Protein AF-A0A3P7KPN1-F1 (afdb_monomer_lite)

Sequence (205 aa):
MDAEQTWPDEYDAKDDGKLRNAPGTRNVPKGTSSYQAAWILEEDEGGEGSEEDSEEDEDEEEAGVEGEMEVEADENTDAEDHDIEGKMDDLASELADDGEDEADDLDEVEKYRREREDAQFPDEIDTPIGDLARIRFQKFRGLKSFRTSPWDPKENLPSDYARIFQFQNYKKTRKNVLSQIDEYDSASCVFPGQYVTLQIDRVPI

pLDDT: mean 70.39, std 23.97, range [30.05, 96.88]

InterPro domains:
  IPR007034 Ribosome biogenesis protein BMS1/TSR1, C-terminal [PF04950] (125-204)
  IPR039761 Ribosome biogenesis protein Bms1/Tsr1 [PTHR12858] (1-204)

Foldseek 3Di:
DDPPPDDQDPVVVVVVVVVPVVPPPDPDPPPDDPVRVVPDDDDDDDDDDDDDDDDDDDDDDDDDDDDDDDDDDDDDDDDDPPDPPPPPVVPPPPPPPDPVVVVVVVVVVVVVVVVVVCVVPPPDDDQDPVDDSCVVQVVDDDDPDPPPGDDDPPPPDDPCVVVDDDDPDPVVVVVVVVVVVVVDDPVPDDDPPDDDDDDDPPDDD

Structure (mmCIF, N/CA/C/O backbone):
data_AF-A0A3P7KPN1-F1
#
_entry.id   AF-A0A3P7KPN1-F1
#
loop_
_atom_site.group_PDB
_atom_site.id
_atom_site.type_symbol
_atom_site.label_atom_id
_atom_site.label_alt_id
_atom_site.label_comp_id
_atom_site.label_asym_id
_atom_site.label_entity_id
_atom_site.label_seq_id
_atom_site.pdbx_PDB_ins_code
_atom_site.Cartn_x
_atom_site.Cartn_y
_atom_site.Cartn_z
_atom_site.occupancy
_atom_site.B_iso_or_equiv
_atom_site.auth_seq_id
_atom_site.auth_comp_id
_atom_site.auth_asym_id
_atom_site.auth_atom_id
_atom_site.pdbx_PDB_model_num
ATOM 1 N N . MET A 1 1 ? 6.829 -6.131 36.987 1.00 38.72 1 MET A N 1
ATOM 2 C CA . MET A 1 1 ? 5.368 -6.359 37.038 1.00 38.72 1 MET A CA 1
ATOM 3 C C . MET A 1 1 ? 4.944 -6.559 35.599 1.00 38.72 1 MET A C 1
ATOM 5 O O . MET A 1 1 ? 4.516 -5.623 34.940 1.00 38.72 1 MET A O 1
ATOM 9 N N . ASP A 1 2 ? 5.212 -7.756 35.089 1.00 40.91 2 ASP A N 1
ATOM 10 C CA . ASP A 1 2 ? 5.027 -8.115 33.688 1.00 40.91 2 ASP A CA 1
ATOM 11 C C . ASP A 1 2 ? 3.705 -8.867 33.567 1.00 40.91 2 ASP A C 1
ATO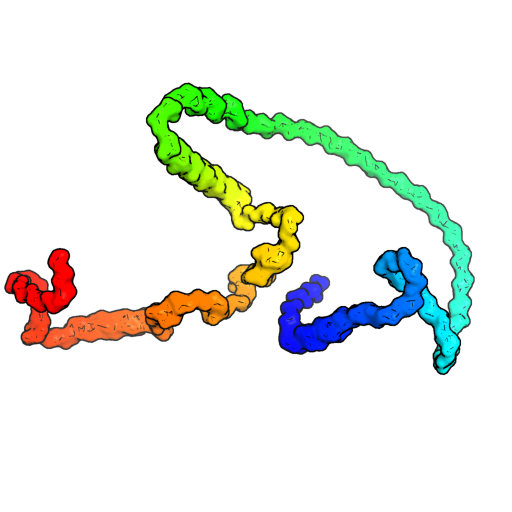M 13 O O . ASP A 1 2 ? 3.637 -10.075 33.772 1.00 40.91 2 ASP A O 1
ATOM 17 N N . ALA A 1 3 ? 2.632 -8.126 33.300 1.00 44.84 3 ALA A N 1
ATOM 18 C CA . ALA A 1 3 ? 1.386 -8.712 32.830 1.00 44.84 3 ALA A CA 1
ATOM 19 C C . ALA A 1 3 ? 1.524 -8.913 31.316 1.00 44.84 3 ALA A C 1
ATOM 21 O O . ALA A 1 3 ? 1.253 -8.016 30.512 1.00 44.84 3 ALA A O 1
ATOM 22 N N . GLU A 1 4 ? 2.053 -10.069 30.928 1.00 48.81 4 GLU A N 1
ATOM 23 C CA . GLU A 1 4 ? 2.096 -10.506 29.537 1.00 48.81 4 GLU A CA 1
ATOM 24 C C . GLU A 1 4 ? 0.667 -10.799 29.069 1.00 48.81 4 GLU A C 1
ATOM 26 O O . GLU A 1 4 ? 0.126 -11.878 29.274 1.00 48.81 4 GLU A O 1
ATOM 31 N N . GLN A 1 5 ? 0.036 -9.799 28.454 1.00 54.31 5 GLN A N 1
ATOM 32 C CA . GLN A 1 5 ? -1.203 -9.974 27.705 1.00 54.31 5 GLN A CA 1
ATOM 33 C C . GLN A 1 5 ? -0.878 -10.738 26.412 1.00 54.31 5 GLN A C 1
ATOM 35 O O . GLN A 1 5 ? -0.487 -10.145 25.401 1.00 54.31 5 GLN A O 1
ATOM 40 N N . THR A 1 6 ? -0.974 -12.062 26.469 1.00 56.16 6 THR A N 1
ATOM 41 C CA . THR A 1 6 ? -0.874 -12.961 25.317 1.00 56.16 6 THR A CA 1
ATOM 42 C C . THR A 1 6 ? -2.188 -12.965 24.536 1.00 56.16 6 THR A C 1
ATOM 44 O O . THR A 1 6 ? -3.269 -12.843 25.108 1.00 56.16 6 THR A O 1
ATOM 47 N N . TRP A 1 7 ? -2.101 -13.060 23.210 1.00 66.38 7 TRP A N 1
ATOM 48 C CA . TRP A 1 7 ? -3.278 -13.217 22.355 1.00 66.38 7 TRP A CA 1
ATOM 49 C C . TRP A 1 7 ? -3.828 -14.644 22.470 1.00 66.38 7 TRP A C 1
ATOM 51 O O . TRP A 1 7 ? -3.027 -15.559 22.659 1.00 66.38 7 TRP A O 1
ATOM 61 N N . PRO A 1 8 ? -5.148 -14.853 22.308 1.00 49.72 8 PRO A N 1
ATOM 62 C CA . PRO A 1 8 ? -5.721 -16.193 22.322 1.00 49.72 8 PRO A CA 1
ATOM 63 C C . PRO A 1 8 ? -5.178 -17.043 21.163 1.00 49.72 8 PRO A C 1
ATOM 65 O O . PRO A 1 8 ? -5.460 -16.768 19.995 1.00 49.72 8 PRO A O 1
ATOM 68 N N . ASP A 1 9 ? -4.403 -18.077 21.483 1.00 63.59 9 ASP A N 1
ATOM 69 C CA . ASP A 1 9 ? -3.973 -19.109 20.533 1.00 63.59 9 ASP A CA 1
ATOM 70 C C . ASP A 1 9 ? -5.102 -20.133 20.271 1.00 63.59 9 ASP A C 1
ATOM 72 O O . ASP A 1 9 ? -6.101 -20.199 20.989 1.00 63.59 9 ASP A O 1
ATOM 76 N N . GLU A 1 10 ? -4.945 -21.020 19.278 1.00 57.78 10 GLU A N 1
ATOM 77 C CA . GLU A 1 10 ? -5.884 -22.139 19.018 1.00 57.78 10 GLU A CA 1
ATOM 78 C C . GLU A 1 10 ? -6.112 -23.062 20.239 1.00 57.78 10 GLU A C 1
ATOM 80 O O . GLU A 1 10 ? -7.094 -23.812 20.288 1.00 57.78 10 GLU A O 1
ATOM 85 N N . TYR A 1 11 ? -5.214 -23.023 21.227 1.00 53.12 11 TYR A N 1
ATOM 86 C CA . TYR A 1 11 ? -5.367 -23.713 22.508 1.00 53.12 11 TYR A CA 1
ATOM 87 C C . TYR A 1 11 ? -6.309 -22.957 23.467 1.00 53.12 11 TYR A C 1
ATOM 89 O O . TYR A 1 11 ? -7.113 -23.601 24.141 1.00 53.12 11 TYR A O 1
ATOM 97 N N . ASP A 1 12 ? -6.295 -21.619 23.443 1.00 53.94 12 ASP A N 1
ATOM 98 C CA . ASP A 1 12 ? -7.206 -20.743 24.196 1.00 53.94 12 ASP A CA 1
ATOM 99 C C . ASP A 1 12 ? -8.605 -20.712 23.585 1.00 53.94 12 ASP A C 1
ATOM 101 O O . ASP A 1 12 ? -9.579 -20.667 24.318 1.00 53.94 12 ASP A O 1
ATOM 105 N N . ALA A 1 13 ? -8.762 -20.855 22.266 1.00 57.09 13 ALA A N 1
ATOM 106 C CA . ALA A 1 13 ? -10.091 -21.008 21.655 1.00 57.09 13 ALA A CA 1
ATOM 107 C C . ALA A 1 13 ? -10.830 -22.278 22.145 1.00 57.09 13 ALA A C 1
ATOM 109 O O . ALA A 1 13 ? -12.063 -22.327 22.182 1.00 57.09 13 ALA A O 1
ATOM 110 N N . LYS A 1 14 ? -10.082 -23.319 22.544 1.00 52.94 14 LYS A N 1
ATOM 111 C CA . LYS A 1 14 ? -10.635 -24.515 23.204 1.00 52.94 14 LYS A CA 1
ATOM 112 C C . LYS A 1 14 ? -10.904 -24.286 24.690 1.00 52.94 14 LYS A C 1
ATOM 114 O O . LYS A 1 14 ? -11.760 -24.977 25.242 1.00 52.94 14 LYS A O 1
ATOM 119 N N . ASP A 1 15 ? -10.197 -23.353 25.321 1.00 52.84 15 ASP A N 1
ATOM 120 C CA . ASP A 1 15 ? -10.427 -22.938 26.705 1.00 52.84 15 ASP A CA 1
ATOM 121 C C . ASP A 1 15 ? -11.570 -21.919 26.823 1.00 52.84 15 ASP A C 1
ATOM 123 O O . ASP A 1 15 ? -12.349 -21.992 27.760 1.00 52.84 15 ASP A O 1
ATOM 127 N N . ASP A 1 16 ? -11.823 -21.106 25.798 1.00 52.22 16 ASP A N 1
ATOM 128 C CA . ASP A 1 16 ? -13.010 -20.256 25.658 1.00 52.22 16 ASP A CA 1
ATOM 129 C C . ASP A 1 16 ? -14.293 -21.102 25.602 1.00 52.22 16 ASP A C 1
ATOM 131 O O . ASP A 1 16 ? -15.336 -20.734 26.138 1.00 52.22 16 ASP A O 1
ATOM 135 N N . GLY A 1 17 ? -14.214 -22.307 25.027 1.00 53.41 17 GLY A N 1
ATOM 136 C CA . GLY A 1 17 ? -15.266 -23.323 25.132 1.00 53.41 17 GLY A CA 1
ATOM 137 C C . GLY A 1 17 ? -15.516 -23.826 26.562 1.00 53.41 17 GLY A C 1
ATOM 138 O O . GLY A 1 17 ? -16.610 -24.317 26.831 1.00 53.41 17 GLY A O 1
ATOM 139 N N . LYS A 1 18 ? -14.541 -23.681 27.471 1.00 48.25 18 LYS A N 1
ATOM 140 C CA . LYS A 1 18 ? -14.629 -24.009 28.907 1.00 48.25 18 LYS A CA 1
ATOM 141 C C . LYS A 1 18 ? -14.939 -22.780 29.779 1.00 48.25 18 LYS A C 1
ATOM 143 O O . LYS A 1 18 ? -15.591 -22.930 30.803 1.00 48.25 18 LYS A O 1
ATOM 148 N N . LEU A 1 19 ? -14.540 -21.570 29.369 1.00 47.81 19 LEU A N 1
ATOM 149 C CA . LEU A 1 19 ? -14.909 -20.285 29.990 1.00 47.81 19 LEU A CA 1
ATOM 150 C C . LEU A 1 19 ? -16.330 -19.854 29.625 1.00 47.81 19 LEU A C 1
ATOM 152 O O . LEU A 1 19 ? -16.993 -19.167 30.403 1.00 47.81 19 LEU A O 1
ATOM 156 N N . ARG A 1 20 ? -16.868 -20.367 28.512 1.00 50.31 20 ARG A N 1
ATOM 157 C CA . ARG A 1 20 ? -18.309 -20.558 28.310 1.00 50.31 20 ARG A CA 1
ATOM 158 C C . ARG A 1 20 ? -18.820 -21.660 29.241 1.00 50.31 20 ARG A C 1
ATOM 160 O O . ARG A 1 20 ? -19.528 -22.571 28.820 1.00 50.31 20 ARG A O 1
ATOM 167 N N . ASN A 1 21 ? -18.549 -21.512 30.533 1.00 48.31 21 ASN A N 1
ATOM 168 C CA . ASN A 1 21 ? -19.488 -21.917 31.552 1.00 48.31 21 ASN A CA 1
ATOM 169 C C . ASN A 1 21 ? -20.737 -21.074 31.293 1.00 48.31 21 ASN A C 1
ATOM 171 O O . ASN A 1 21 ? -20.932 -20.011 31.880 1.00 48.31 21 ASN A O 1
ATOM 175 N N . ALA A 1 22 ? -21.571 -21.514 30.344 1.00 51.78 22 ALA A N 1
ATOM 176 C CA . ALA A 1 22 ? -22.970 -21.155 30.382 1.00 51.78 22 ALA A CA 1
ATOM 177 C C . ALA A 1 22 ? -23.379 -21.462 31.824 1.00 51.78 22 ALA A C 1
ATOM 179 O O . ALA A 1 22 ? -23.176 -22.610 32.239 1.00 51.78 22 ALA A O 1
ATOM 180 N N . PRO A 1 23 ? -23.809 -20.463 32.618 1.00 54.69 23 PRO A N 1
ATOM 181 C CA . PRO A 1 23 ? -24.229 -20.745 33.975 1.00 54.69 23 PRO A CA 1
ATOM 182 C C . PRO A 1 23 ? -25.242 -21.870 33.840 1.00 54.69 23 PRO A C 1
ATOM 184 O O . PRO A 1 23 ? -26.205 -21.734 33.076 1.00 54.69 23 PRO A O 1
ATOM 187 N N . GLY A 1 24 ? -24.942 -23.016 34.464 1.00 58.62 24 GLY A N 1
ATOM 188 C CA . GLY A 1 24 ? -25.854 -24.150 34.465 1.00 58.62 24 GLY A CA 1
ATOM 189 C C . GLY A 1 24 ? -27.238 -23.611 34.783 1.00 58.62 24 GLY A C 1
ATOM 190 O O . GLY A 1 24 ? -27.361 -22.655 35.553 1.00 58.62 24 GLY A O 1
ATOM 191 N N . THR A 1 25 ? -28.267 -24.113 34.110 1.00 61.06 25 THR A N 1
ATOM 192 C CA . THR A 1 25 ? -29.633 -23.645 34.339 1.00 61.06 25 THR A CA 1
ATOM 193 C C . THR A 1 25 ? -30.008 -23.970 35.783 1.00 61.06 25 THR A C 1
ATOM 195 O O . THR A 1 25 ? -30.476 -25.070 36.059 1.00 61.06 25 THR A O 1
ATOM 198 N N . ARG A 1 26 ? -29.733 -23.039 36.701 1.00 66.81 26 ARG A N 1
ATOM 199 C CA . ARG A 1 26 ? -30.093 -23.138 38.112 1.00 66.81 26 ARG A CA 1
ATOM 200 C C . ARG A 1 26 ? -31.599 -23.005 38.205 1.00 66.81 26 ARG A C 1
ATOM 202 O O . ARG A 1 26 ? -32.200 -22.168 37.518 1.00 66.81 26 ARG A O 1
ATOM 209 N N . ASN A 1 27 ? -32.219 -23.825 39.038 1.00 76.50 27 ASN A N 1
ATOM 210 C CA . ASN A 1 27 ? -33.655 -23.741 39.259 1.00 76.50 27 ASN A CA 1
ATOM 211 C C . ASN A 1 27 ? -33.950 -22.569 40.195 1.00 76.50 27 ASN A C 1
ATOM 213 O O . ASN A 1 27 ? -34.021 -22.718 41.410 1.00 76.50 27 ASN A O 1
ATOM 217 N N . VAL A 1 28 ? -34.125 -21.388 39.608 1.00 80.25 28 VAL A N 1
ATOM 218 C CA . VAL A 1 28 ? -34.426 -20.158 40.341 1.00 80.25 28 VAL A CA 1
ATOM 219 C C . VAL A 1 28 ? -35.930 -19.848 40.258 1.00 80.25 28 VAL A C 1
ATOM 221 O O . VAL A 1 28 ? -36.545 -20.107 39.216 1.00 80.25 28 VAL A O 1
ATOM 224 N N . PRO A 1 29 ? -36.569 -19.324 41.327 1.00 86.50 29 PRO A N 1
ATOM 225 C CA . PRO A 1 29 ? -37.980 -18.953 41.291 1.00 86.50 29 PRO A CA 1
ATOM 226 C C . PRO A 1 29 ? -38.358 -18.069 40.094 1.00 86.50 29 PRO A C 1
ATOM 228 O O . PRO A 1 29 ? -37.613 -17.189 39.664 1.00 86.50 29 PRO A O 1
ATOM 231 N N . LYS A 1 30 ? -39.562 -18.278 39.547 1.00 83.69 30 LYS A N 1
ATOM 232 C CA . LYS A 1 30 ? -40.051 -17.499 38.399 1.00 83.69 30 LYS A CA 1
ATOM 233 C C . LYS A 1 30 ? -40.100 -16.011 38.759 1.00 83.69 30 LYS A C 1
ATOM 235 O O . LYS A 1 30 ? -40.800 -15.630 39.690 1.00 83.69 30 LYS A O 1
ATOM 240 N N . GLY A 1 31 ? -39.403 -15.188 37.977 1.00 87.19 31 GLY A N 1
ATOM 241 C CA . GLY A 1 31 ? -39.365 -13.733 38.152 1.00 87.19 31 GLY A CA 1
ATOM 242 C C . GLY A 1 31 ? -38.091 -13.187 38.799 1.00 87.19 31 GLY A C 1
ATOM 243 O O . GLY A 1 31 ? -37.982 -11.974 38.950 1.00 87.19 31 GLY A O 1
ATOM 244 N N . THR A 1 32 ? -37.114 -14.027 39.146 1.00 86.38 32 THR A N 1
ATOM 245 C CA . THR A 1 32 ? -35.802 -13.547 39.606 1.00 86.38 32 THR A CA 1
ATOM 246 C C . THR A 1 32 ? -34.962 -13.011 38.450 1.00 86.38 32 THR A C 1
ATOM 248 O O . THR A 1 32 ? -34.820 -13.670 37.417 1.00 86.38 32 THR A O 1
ATOM 251 N N . SER A 1 33 ? -34.365 -11.834 38.640 1.00 87.88 33 SER A N 1
ATOM 252 C CA . SER A 1 33 ? -33.370 -11.277 37.713 1.00 87.88 33 SER A CA 1
ATOM 253 C C . SER A 1 33 ? -32.095 -12.132 37.686 1.00 87.88 33 SER A C 1
ATOM 255 O O . SER A 1 33 ? -31.781 -12.810 38.665 1.00 87.88 33 SER A O 1
ATOM 257 N N . SER A 1 34 ? -31.320 -12.050 36.599 1.00 85.00 34 SER A N 1
ATOM 258 C CA . SER A 1 34 ? -30.008 -12.705 36.481 1.00 85.00 34 SER A CA 1
ATOM 259 C C . SER A 1 34 ? -29.066 -12.344 37.633 1.00 85.00 34 SER A C 1
ATOM 261 O O . SER A 1 34 ? -28.334 -13.201 38.117 1.00 85.00 34 SER A O 1
ATOM 263 N N . TYR A 1 35 ? -29.129 -11.099 38.116 1.00 86.44 35 TYR A N 1
ATOM 264 C CA . TYR A 1 35 ? -28.340 -10.651 39.261 1.00 86.44 35 TYR A CA 1
ATOM 265 C C . TYR A 1 35 ? -28.783 -11.321 40.569 1.00 86.44 35 TYR A C 1
ATOM 267 O O . TYR A 1 35 ? -27.949 -11.798 41.325 1.00 86.44 35 TYR A O 1
ATOM 275 N N . GLN A 1 36 ? -30.091 -11.429 40.822 1.00 87.19 36 GLN A N 1
ATOM 276 C CA . GLN A 1 36 ? -30.630 -12.065 42.036 1.00 87.19 36 GLN A CA 1
ATOM 277 C C . GLN A 1 36 ? -30.380 -13.578 42.046 1.00 87.19 36 GLN A C 1
ATOM 279 O O . GLN A 1 36 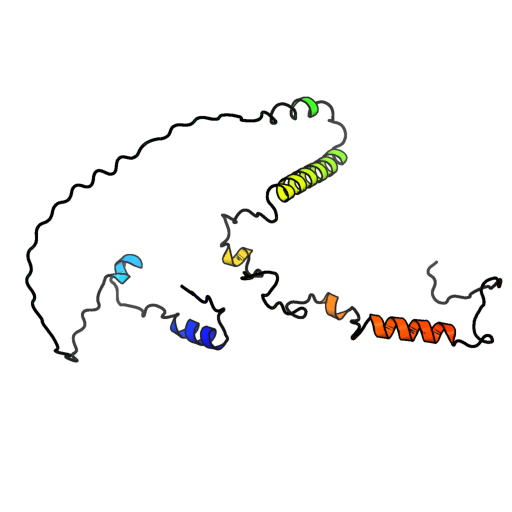? -30.046 -14.150 43.078 1.00 87.19 36 GLN A O 1
ATOM 284 N N . ALA A 1 37 ? -30.488 -14.212 40.878 1.00 85.94 37 ALA A N 1
ATOM 285 C CA . ALA A 1 37 ? -30.179 -15.622 40.673 1.00 85.94 37 ALA A CA 1
ATOM 286 C C . ALA A 1 37 ? -28.721 -15.982 41.008 1.00 85.94 37 ALA A C 1
ATOM 288 O O . ALA A 1 37 ? -28.441 -17.128 41.347 1.00 85.94 37 ALA A O 1
ATOM 289 N N . ALA A 1 38 ? -27.790 -15.024 40.925 1.00 84.50 38 ALA A N 1
ATOM 290 C CA . ALA A 1 38 ? -26.386 -15.254 41.258 1.00 84.50 38 ALA A CA 1
ATOM 291 C C . ALA A 1 38 ? -26.138 -15.436 42.767 1.00 84.50 38 ALA A C 1
ATOM 293 O O . ALA A 1 38 ? -25.128 -16.027 43.132 1.00 84.50 38 ALA A O 1
ATOM 294 N N . TRP A 1 39 ? -27.053 -14.962 43.621 1.00 83.44 39 TRP A N 1
ATOM 295 C CA . TRP A 1 39 ? -26.941 -15.019 45.086 1.00 83.44 39 TRP A CA 1
ATOM 296 C C . TRP A 1 39 ? -27.677 -16.203 45.719 1.00 83.44 39 TRP A C 1
ATOM 298 O O . TRP A 1 39 ? -27.520 -16.459 46.909 1.00 83.44 39 TRP A O 1
ATOM 308 N N . ILE A 1 40 ? -28.501 -16.916 44.951 1.00 79.75 40 ILE A N 1
ATOM 309 C CA . ILE A 1 40 ? -29.244 -18.070 45.455 1.00 79.75 40 ILE A CA 1
ATOM 310 C C . ILE A 1 40 ? -28.299 -19.274 45.424 1.00 79.75 40 ILE A C 1
ATOM 312 O O . ILE A 1 40 ? -27.995 -19.807 44.357 1.00 79.75 40 ILE A O 1
ATOM 316 N N . LEU A 1 41 ? -27.799 -19.651 46.603 1.00 72.44 41 LEU A N 1
ATOM 317 C CA . LEU A 1 41 ? -27.049 -20.887 46.816 1.00 72.44 41 LEU A CA 1
ATOM 318 C C . LEU A 1 41 ? -28.026 -22.066 46.707 1.00 72.44 41 LEU A C 1
ATOM 320 O O . LEU A 1 41 ? -29.105 -22.032 47.298 1.00 72.44 41 LEU A O 1
ATOM 324 N N . GLU A 1 42 ? -27.677 -23.080 45.915 1.00 64.38 42 GLU A N 1
ATOM 325 C CA . GLU A 1 42 ? -28.460 -24.315 45.824 1.00 64.38 42 GLU A CA 1
ATOM 326 C C . GLU A 1 42 ? -28.268 -25.109 47.122 1.00 64.38 42 GLU A C 1
ATOM 328 O O . GLU A 1 42 ? -27.199 -25.654 47.380 1.00 64.38 42 GLU A O 1
ATOM 333 N N . GLU A 1 43 ? -29.296 -25.131 47.965 1.00 56.88 43 GLU A N 1
ATOM 334 C CA . GLU A 1 43 ? -29.393 -26.050 49.094 1.00 56.88 43 GLU A CA 1
ATOM 335 C C . GLU A 1 43 ? -29.965 -27.367 48.547 1.00 56.88 43 GLU A C 1
ATOM 337 O O . GLU A 1 43 ? -31.172 -27.475 48.342 1.00 56.88 43 GLU A O 1
ATOM 342 N N . ASP A 1 44 ? -29.105 -28.343 48.233 1.00 43.25 44 ASP A N 1
ATOM 343 C CA . ASP A 1 44 ? -29.543 -29.724 47.991 1.00 43.25 44 ASP A CA 1
ATOM 344 C C . ASP A 1 44 ? -28.708 -30.709 48.820 1.00 43.25 44 ASP A C 1
ATOM 346 O O . ASP A 1 44 ? -27.525 -30.960 48.587 1.00 43.25 44 ASP A O 1
ATOM 350 N N . GLU A 1 45 ? -29.361 -31.181 49.877 1.00 46.47 45 GLU A N 1
ATOM 351 C CA . GLU A 1 45 ? -29.393 -32.558 50.366 1.00 46.47 45 GLU A CA 1
ATOM 352 C C . GLU A 1 45 ? -28.541 -33.578 49.570 1.00 46.47 45 GLU A C 1
ATOM 354 O O . GLU A 1 45 ? -28.989 -34.127 48.568 1.00 46.47 45 GLU A O 1
ATOM 359 N N . GLY A 1 46 ? -27.338 -33.930 50.064 1.00 37.97 46 GLY A N 1
ATOM 360 C CA . GLY A 1 46 ? -26.674 -35.162 49.597 1.00 37.97 46 GLY A CA 1
ATOM 361 C C . GLY A 1 46 ? -25.150 -35.320 49.669 1.00 37.97 46 GLY A C 1
ATOM 362 O O . GLY A 1 46 ? -24.593 -35.891 48.745 1.00 37.97 46 GLY A O 1
ATOM 363 N N . GLY A 1 47 ? -24.488 -34.878 50.744 1.00 35.97 47 GLY A N 1
ATOM 364 C CA . GLY A 1 47 ? -23.282 -35.492 51.336 1.00 35.97 47 GLY A CA 1
ATOM 365 C C . GLY A 1 47 ? -22.073 -35.895 50.470 1.00 35.97 47 GLY A C 1
ATOM 366 O O . GLY A 1 47 ? -22.042 -36.991 49.929 1.00 35.97 47 GLY A O 1
ATOM 367 N N . GLU A 1 48 ? -20.982 -35.138 50.602 1.00 33.53 48 GLU A N 1
ATOM 368 C CA . GLU A 1 48 ? -19.646 -35.675 50.911 1.00 33.53 48 GLU A CA 1
ATOM 369 C C . GLU A 1 48 ? -18.995 -34.711 51.912 1.00 33.53 48 GLU A C 1
ATOM 371 O O . GLU A 1 48 ? -18.723 -33.552 51.607 1.00 33.53 48 GLU A O 1
ATOM 376 N N . GLY A 1 49 ? -18.853 -35.169 53.157 1.00 37.19 49 GLY A N 1
ATOM 377 C CA . GLY A 1 49 ? -18.212 -34.409 54.220 1.00 37.19 49 GLY A CA 1
ATOM 378 C C . GLY A 1 49 ? -16.717 -34.270 53.954 1.00 37.19 49 GLY A C 1
ATOM 379 O O . GLY A 1 49 ? -16.020 -35.269 53.793 1.00 37.19 49 GLY A O 1
ATOM 380 N N . SER A 1 50 ? -16.239 -33.032 53.963 1.00 34.78 50 SER A N 1
ATOM 381 C CA . SER A 1 50 ? -14.840 -32.710 54.216 1.00 34.78 50 SER A CA 1
ATOM 382 C C . SER A 1 50 ? -14.815 -31.872 55.486 1.00 34.78 50 SER A C 1
ATOM 384 O O . SER A 1 50 ? -14.984 -30.657 55.441 1.00 34.78 50 SER A O 1
ATOM 386 N N . GLU A 1 51 ? -14.700 -32.557 56.622 1.00 39.00 51 GLU A N 1
ATOM 387 C CA . GLU A 1 51 ? -14.301 -31.948 57.887 1.00 39.00 51 GLU A CA 1
ATOM 388 C C . GLU A 1 51 ? -12.801 -31.642 57.833 1.00 39.00 51 GLU A C 1
ATOM 390 O O . GLU A 1 51 ? -12.017 -32.554 57.596 1.00 39.00 51 GLU A O 1
ATOM 395 N N . GLU A 1 52 ? -12.446 -30.371 58.010 1.00 35.22 52 GLU A N 1
ATOM 396 C CA . GLU A 1 52 ? -11.171 -29.791 58.483 1.00 35.22 52 GLU A CA 1
ATOM 397 C C . GLU A 1 52 ? -11.259 -28.304 58.089 1.00 35.22 52 GLU A C 1
ATOM 399 O O . GLU A 1 52 ? -11.531 -27.987 56.937 1.00 35.22 52 GLU A O 1
ATOM 404 N N . ASP A 1 53 ? -11.120 -27.302 58.942 1.00 33.78 53 ASP A N 1
ATOM 405 C CA . ASP A 1 53 ? -10.566 -27.222 60.281 1.00 33.78 53 ASP A CA 1
ATOM 406 C C . ASP A 1 53 ? -11.065 -25.885 60.861 1.00 33.78 53 ASP A C 1
ATOM 408 O O . ASP A 1 53 ? -11.109 -24.872 60.156 1.00 33.78 53 ASP A O 1
ATOM 412 N N . SER A 1 54 ? -11.548 -25.911 62.100 1.00 34.78 54 SER A N 1
ATOM 413 C CA . SER A 1 54 ? -12.023 -24.727 62.818 1.00 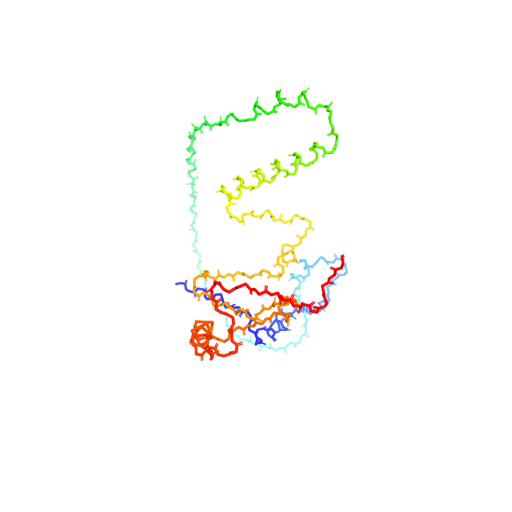34.78 54 SER A CA 1
ATOM 414 C C . SER A 1 54 ? -10.900 -24.274 63.735 1.00 34.78 54 SER A C 1
ATOM 416 O O . SER A 1 54 ? -10.773 -24.785 64.843 1.00 34.78 54 SER A O 1
ATOM 418 N N . GLU A 1 55 ? -10.101 -23.320 63.274 1.00 33.84 55 GLU A N 1
ATOM 419 C CA . GLU A 1 55 ? -9.181 -22.576 64.131 1.00 33.84 55 GLU A CA 1
ATOM 420 C C . GLU A 1 55 ? -9.891 -21.261 64.494 1.00 33.84 55 GLU A C 1
ATOM 422 O O . GLU A 1 55 ? -9.985 -20.328 63.692 1.00 33.84 55 GLU A O 1
ATOM 427 N N . GLU A 1 56 ? -10.494 -21.255 65.687 1.00 34.25 56 GLU A N 1
ATOM 428 C CA . GLU A 1 56 ? -10.832 -20.041 66.430 1.00 34.25 56 GLU A CA 1
ATOM 429 C C . GLU A 1 56 ? -9.544 -19.244 66.658 1.00 34.25 56 GLU A C 1
ATOM 431 O O . GLU A 1 56 ? -8.602 -19.767 67.246 1.00 34.25 56 GLU A O 1
ATOM 436 N N . ASP A 1 57 ? -9.530 -17.971 66.269 1.00 31.98 57 ASP A N 1
ATOM 437 C CA . ASP A 1 57 ? -8.720 -16.983 66.976 1.00 31.98 57 ASP A CA 1
ATOM 438 C C . ASP A 1 57 ? -9.572 -15.724 67.165 1.00 31.98 57 ASP A C 1
ATOM 440 O O . ASP A 1 57 ? -9.944 -15.021 66.218 1.00 31.98 57 ASP A O 1
ATOM 444 N N . GLU A 1 58 ? -9.983 -15.540 68.416 1.00 36.38 58 GLU A N 1
ATOM 445 C CA . GLU A 1 58 ? -10.539 -14.310 68.955 1.00 36.38 58 GLU A CA 1
ATOM 446 C C . GLU A 1 58 ? -9.415 -13.273 68.996 1.00 36.38 58 GLU A C 1
ATOM 448 O O . GLU A 1 58 ? -8.431 -13.491 69.688 1.00 36.38 58 GLU A O 1
ATOM 453 N N . ASP A 1 59 ? -9.578 -12.125 68.337 1.00 33.16 59 ASP A N 1
ATOM 454 C CA . ASP A 1 59 ? -8.924 -10.904 68.804 1.00 33.16 59 ASP A CA 1
ATOM 455 C C . ASP A 1 59 ? -9.788 -9.674 68.494 1.00 33.16 59 ASP A C 1
ATOM 457 O O . ASP A 1 59 ? -10.081 -9.299 67.355 1.00 33.16 59 ASP A O 1
ATOM 461 N N . GLU A 1 60 ? -10.236 -9.093 69.598 1.00 37.06 60 GLU A N 1
ATOM 462 C CA . GLU A 1 60 ? -10.977 -7.860 69.778 1.00 37.06 60 GLU A CA 1
ATOM 463 C C . GLU A 1 60 ? -9.977 -6.695 69.789 1.00 37.06 60 GLU A C 1
ATOM 465 O O . GLU A 1 60 ? -9.236 -6.547 70.750 1.00 37.06 60 GLU A O 1
ATOM 470 N N . GLU A 1 61 ? -9.956 -5.841 68.761 1.00 36.25 61 GLU A N 1
ATOM 471 C CA . GLU A 1 61 ? -9.290 -4.531 68.845 1.00 36.25 61 GLU A CA 1
ATOM 472 C C . GLU A 1 61 ? -10.113 -3.459 68.110 1.00 36.25 61 GLU A C 1
ATOM 474 O O . GLU A 1 61 ? -10.227 -3.400 66.882 1.00 36.25 61 GLU A O 1
ATOM 479 N N . GLU A 1 62 ? -10.711 -2.607 68.935 1.00 36.81 62 GLU A N 1
ATOM 480 C CA . GLU A 1 62 ? -11.294 -1.309 68.634 1.00 36.81 62 GLU A CA 1
ATOM 481 C C . GLU A 1 62 ? -10.185 -0.324 68.224 1.00 36.81 62 GLU A C 1
ATOM 483 O O . GLU A 1 62 ? -9.306 0.001 69.016 1.00 36.81 62 GLU A O 1
ATOM 488 N N . ALA A 1 63 ? -10.249 0.237 67.015 1.00 35.78 63 ALA A N 1
ATOM 489 C CA . ALA A 1 63 ? -9.472 1.430 66.681 1.00 35.78 63 ALA A CA 1
ATOM 490 C C . ALA A 1 63 ? -10.233 2.313 65.688 1.00 35.78 63 ALA A C 1
ATOM 492 O O . ALA A 1 63 ? -10.173 2.138 64.470 1.00 35.78 63 ALA A O 1
ATOM 493 N N . GLY A 1 64 ? -10.954 3.293 66.234 1.00 39.06 64 GLY A N 1
ATOM 494 C CA . GLY A 1 64 ? -11.412 4.450 65.481 1.00 39.06 64 GLY A CA 1
ATOM 495 C C . GLY A 1 64 ? -10.225 5.298 65.025 1.00 39.06 64 GLY A C 1
ATOM 496 O O . GLY A 1 64 ? -9.398 5.709 65.836 1.00 39.06 64 GLY A O 1
ATOM 497 N N . VAL A 1 65 ? -10.171 5.593 63.728 1.00 34.56 65 VAL A N 1
ATOM 498 C CA . VAL A 1 65 ? -9.392 6.705 63.179 1.00 34.56 65 VAL A CA 1
ATOM 499 C C . VAL A 1 65 ? -10.286 7.436 62.187 1.00 34.56 65 VAL A C 1
ATOM 501 O O . VAL A 1 65 ? -10.477 7.015 61.047 1.00 34.56 65 VAL A O 1
ATOM 504 N N . GLU A 1 66 ? -10.861 8.536 62.666 1.00 34.56 66 GLU A N 1
ATOM 505 C CA . GLU A 1 66 ? -11.343 9.631 61.835 1.00 34.56 66 GLU A CA 1
ATOM 506 C C . GLU A 1 66 ? -10.138 10.206 61.080 1.00 34.56 66 GLU A C 1
ATOM 508 O O . GLU A 1 66 ? -9.231 10.789 61.672 1.00 34.56 66 GLU A O 1
ATOM 513 N N . GLY A 1 67 ? -10.096 9.978 59.769 1.00 32.66 67 GLY A N 1
ATOM 514 C CA . GLY A 1 67 ? -9.149 10.612 58.861 1.00 32.66 67 GLY A CA 1
ATOM 515 C C . GLY A 1 67 ? -9.877 11.660 58.034 1.00 32.66 67 GLY A C 1
ATOM 516 O O . GLY A 1 67 ? -10.397 11.345 56.966 1.00 32.66 67 GLY A O 1
ATOM 517 N N . GLU A 1 68 ? -9.933 12.890 58.542 1.00 33.44 68 GLU A N 1
ATOM 518 C CA . GLU A 1 68 ? -10.273 14.077 57.757 1.00 33.44 68 GLU A CA 1
ATOM 519 C C . GLU A 1 68 ? -9.279 14.197 56.589 1.00 33.44 68 GLU A C 1
ATOM 521 O O . GLU A 1 68 ? -8.085 14.411 56.793 1.00 33.44 68 GLU A O 1
ATOM 526 N N . MET A 1 69 ? -9.760 14.024 55.355 1.00 31.36 69 MET A N 1
ATOM 527 C CA . MET A 1 69 ? -8.999 14.353 54.151 1.00 31.36 69 MET A CA 1
ATOM 528 C C . MET A 1 69 ? -9.442 15.735 53.677 1.00 31.36 69 MET A C 1
ATOM 530 O O . MET A 1 69 ? -10.476 15.897 53.029 1.00 31.36 69 MET A O 1
ATOM 534 N N . GLU A 1 70 ? -8.653 16.728 54.067 1.00 30.95 70 GLU A N 1
ATOM 535 C CA . GLU A 1 70 ? -8.707 18.113 53.614 1.00 30.95 70 GLU A CA 1
ATOM 536 C C . GLU A 1 70 ? -8.468 18.154 52.093 1.00 30.95 70 GLU A C 1
ATOM 538 O O . GLU A 1 70 ? -7.390 17.826 51.595 1.00 30.95 70 GLU A O 1
ATOM 543 N N . VAL A 1 71 ? -9.515 18.484 51.335 1.00 33.53 71 VAL A N 1
ATOM 544 C CA . VAL A 1 71 ? -9.437 18.794 49.903 1.00 33.53 71 VAL A CA 1
ATOM 545 C C . VAL A 1 71 ? -9.135 20.282 49.772 1.00 33.53 71 VAL A C 1
ATOM 547 O O . VAL A 1 71 ? -10.032 21.118 49.852 1.00 33.53 71 VAL A O 1
ATOM 550 N N . GLU A 1 72 ? -7.857 20.602 49.592 1.00 30.84 72 GLU A N 1
ATOM 551 C CA . GLU A 1 72 ? -7.401 21.911 49.126 1.00 30.84 72 GLU A CA 1
ATOM 552 C C . GLU A 1 72 ? -7.901 22.120 47.689 1.00 30.84 72 GLU A C 1
ATOM 554 O O . GLU A 1 72 ? -7.486 21.439 46.747 1.00 30.84 72 GLU A O 1
ATOM 559 N N . ALA A 1 73 ? -8.855 23.036 47.545 1.00 33.25 73 ALA A N 1
ATOM 560 C CA . ALA A 1 73 ? -9.336 23.540 46.272 1.00 33.25 73 ALA A CA 1
ATOM 561 C C . ALA A 1 73 ? -8.363 24.618 45.774 1.00 33.25 73 ALA A C 1
ATOM 563 O O . ALA A 1 73 ? -8.427 25.762 46.218 1.00 33.25 73 ALA A O 1
ATOM 564 N N . ASP A 1 74 ? -7.470 24.256 44.852 1.00 30.05 74 ASP A N 1
ATOM 565 C CA . ASP A 1 74 ? -6.673 25.233 44.105 1.00 30.05 74 ASP A CA 1
ATOM 566 C C . ASP A 1 74 ? -7.487 25.722 42.899 1.00 30.05 74 ASP A C 1
ATOM 568 O O . ASP A 1 74 ? -7.611 25.069 41.861 1.00 30.05 74 ASP A O 1
ATOM 572 N N . GLU A 1 75 ? -8.126 26.869 43.102 1.00 34.69 75 GLU A N 1
ATOM 573 C CA . GLU A 1 75 ? -8.823 27.663 42.102 1.00 34.69 75 GLU A CA 1
ATOM 574 C C . GLU A 1 75 ? -7.784 28.537 41.383 1.00 34.69 75 GLU A C 1
ATOM 576 O O . GLU A 1 75 ? -7.494 29.651 41.813 1.00 34.69 75 GLU A O 1
ATOM 581 N N . ASN A 1 76 ? -7.211 28.043 40.280 1.00 30.88 76 ASN A N 1
ATOM 582 C CA . ASN A 1 76 ? -6.477 28.900 39.351 1.00 30.88 76 ASN A CA 1
ATOM 583 C C . ASN A 1 76 ? -7.228 28.983 38.019 1.00 30.88 76 ASN A C 1
ATOM 585 O O . ASN A 1 76 ? -7.230 28.068 37.197 1.00 30.88 76 ASN A O 1
ATOM 589 N N . THR A 1 77 ? -7.917 30.107 37.864 1.00 34.41 77 THR A N 1
ATOM 590 C CA . THR A 1 77 ? -8.575 30.562 36.647 1.00 34.41 77 THR A CA 1
ATOM 591 C C . THR A 1 77 ? -7.516 31.133 35.708 1.00 34.41 77 THR A C 1
ATOM 593 O O . THR A 1 77 ? -6.930 32.168 36.003 1.00 34.41 77 THR A O 1
ATOM 596 N N . ASP A 1 78 ? -7.294 30.491 34.563 1.00 30.09 78 ASP A N 1
ATOM 597 C CA . ASP A 1 78 ? -6.673 31.146 33.410 1.00 30.09 78 ASP A CA 1
ATOM 598 C C . ASP A 1 78 ? -7.566 30.898 32.195 1.00 30.09 78 ASP A C 1
ATOM 600 O O . ASP A 1 78 ? -7.609 29.818 31.606 1.00 30.09 78 ASP A O 1
ATOM 604 N N . ALA A 1 79 ? -8.405 31.896 31.939 1.00 40.97 79 ALA A N 1
ATOM 605 C CA . ALA A 1 79 ? -9.308 31.966 30.813 1.00 40.97 79 ALA A CA 1
ATOM 606 C C . ALA A 1 79 ? -8.592 32.697 29.675 1.00 40.97 79 ALA A C 1
ATOM 608 O O . ALA A 1 79 ? -8.557 33.923 29.666 1.00 40.97 79 ALA A O 1
ATOM 609 N N . GLU A 1 80 ? -8.073 31.951 28.705 1.00 34.31 80 GLU A N 1
ATOM 610 C CA . GLU A 1 80 ? -7.815 32.470 27.360 1.00 34.31 80 GLU A CA 1
ATOM 611 C C . GLU A 1 80 ? -8.554 31.591 26.346 1.00 34.31 80 GLU A C 1
ATOM 613 O O . GLU A 1 80 ? -7.991 30.729 25.674 1.00 34.31 80 GLU A O 1
ATOM 618 N N . ASP A 1 81 ? -9.870 31.803 26.296 1.00 33.50 81 ASP A N 1
ATOM 619 C CA . ASP A 1 81 ? -10.738 31.347 25.217 1.00 33.50 81 ASP A CA 1
ATOM 620 C C . ASP A 1 81 ? -10.483 32.244 24.000 1.00 33.50 81 ASP A C 1
ATOM 622 O O . ASP A 1 81 ? -10.788 33.440 23.995 1.00 33.50 81 ASP A O 1
ATOM 626 N N . HIS A 1 82 ? -9.804 31.694 22.998 1.00 37.28 82 HIS A N 1
ATOM 627 C CA . HIS A 1 82 ? -9.441 32.428 21.798 1.00 37.28 82 HIS A CA 1
ATOM 628 C C . HIS A 1 82 ? -10.630 32.394 20.828 1.00 37.28 82 HIS A C 1
ATOM 630 O O . HIS A 1 82 ? -10.775 31.464 20.036 1.00 37.28 82 HIS A O 1
ATOM 636 N N . ASP A 1 83 ? -11.452 33.443 20.896 1.00 40.12 83 ASP A N 1
ATOM 637 C CA . ASP A 1 83 ? -12.486 33.852 19.936 1.00 40.12 83 ASP A CA 1
ATOM 638 C C . ASP A 1 83 ? -12.066 33.584 18.470 1.00 40.12 83 ASP A C 1
ATOM 640 O O . ASP A 1 83 ? -11.295 34.341 17.867 1.00 40.12 83 ASP A O 1
ATOM 644 N N . ILE A 1 84 ? -12.572 32.499 17.872 1.00 42.53 84 ILE A N 1
ATOM 645 C CA . ILE A 1 84 ? -12.488 32.231 16.420 1.00 42.53 84 ILE A CA 1
ATOM 646 C C . ILE A 1 84 ? -13.887 31.984 15.812 1.00 42.53 84 ILE A C 1
ATOM 648 O O . ILE A 1 84 ? -14.032 31.946 14.592 1.00 42.53 84 ILE A O 1
ATOM 652 N N . GLU A 1 85 ? -14.951 31.915 16.618 1.00 43.94 85 GLU A N 1
ATOM 653 C CA . GLU A 1 85 ? -16.309 31.634 16.121 1.00 43.94 85 GLU A CA 1
ATOM 654 C C . GLU A 1 85 ? -16.971 32.828 15.403 1.00 43.94 85 GLU A C 1
ATOM 656 O O . GLU A 1 85 ? -17.788 32.641 14.505 1.00 43.94 85 GLU A O 1
ATOM 661 N N . GLY A 1 86 ? -16.580 34.069 15.708 1.00 38.16 86 GLY A N 1
ATOM 662 C CA . GLY A 1 86 ? -17.285 35.271 15.237 1.00 38.16 86 GLY A CA 1
ATOM 663 C C . GLY A 1 86 ? -16.978 35.759 13.816 1.00 38.16 86 GLY A C 1
ATOM 664 O O . GLY A 1 86 ? -17.425 36.843 13.457 1.00 38.16 86 GLY A O 1
ATOM 665 N N . LYS A 1 87 ? -16.183 35.041 13.011 1.00 43.22 87 LYS A N 1
ATOM 666 C CA . LYS A 1 87 ? -15.698 35.558 11.709 1.00 43.22 87 LYS A CA 1
ATOM 667 C C . LYS A 1 87 ? -16.149 34.777 10.479 1.00 43.22 87 LYS A C 1
ATOM 669 O O . LYS A 1 87 ? -15.739 35.117 9.372 1.00 43.22 87 LYS A O 1
ATOM 674 N N . MET A 1 88 ? -16.967 33.744 10.671 1.00 43.84 88 MET A N 1
ATOM 675 C CA . MET A 1 88 ? -17.453 32.888 9.585 1.00 43.84 88 MET A CA 1
ATOM 676 C C . MET A 1 88 ? -18.887 33.228 9.146 1.00 43.84 88 MET A C 1
ATOM 678 O O . MET A 1 88 ? -19.284 32.822 8.061 1.00 43.84 88 MET A O 1
ATOM 682 N N . ASP A 1 89 ? -19.635 33.998 9.946 1.00 43.41 89 ASP A N 1
ATOM 683 C CA . ASP A 1 89 ? -21.051 34.317 9.689 1.00 43.41 89 ASP A CA 1
ATOM 684 C C . ASP A 1 89 ? -21.235 35.461 8.665 1.00 43.41 89 ASP A C 1
ATOM 686 O O . ASP A 1 89 ? -22.164 35.451 7.863 1.00 43.41 89 ASP A O 1
ATOM 690 N N . ASP A 1 90 ? -20.292 36.410 8.594 1.00 43.47 90 ASP A N 1
ATOM 691 C CA . ASP A 1 90 ? -20.375 37.565 7.678 1.00 43.47 90 ASP A CA 1
ATOM 692 C C . ASP A 1 90 ? -20.067 37.233 6.200 1.00 43.47 90 ASP A C 1
ATOM 694 O O . ASP A 1 90 ? -20.337 38.050 5.321 1.00 43.47 90 ASP A O 1
ATOM 698 N N . LEU A 1 91 ? -19.518 36.048 5.894 1.00 47.62 91 LEU A N 1
ATOM 699 C CA . LEU A 1 91 ? -19.211 35.618 4.516 1.00 47.62 91 LEU A CA 1
ATOM 700 C C . LEU A 1 91 ? -20.280 34.674 3.931 1.00 47.62 91 LEU A C 1
ATOM 702 O O . LEU A 1 91 ? -20.132 34.197 2.813 1.00 47.62 91 LEU A O 1
ATOM 706 N N . ALA A 1 92 ? -21.358 34.386 4.666 1.00 48.12 92 ALA A N 1
ATOM 707 C CA . ALA A 1 92 ? -22.399 33.457 4.219 1.00 48.12 92 ALA A CA 1
ATOM 708 C C . ALA A 1 92 ? -23.522 34.129 3.399 1.00 48.12 92 ALA A C 1
ATOM 710 O O . ALA A 1 92 ? -24.353 33.444 2.811 1.00 48.12 92 ALA A O 1
ATOM 711 N N . SER A 1 93 ? -23.580 35.467 3.347 1.00 49.41 93 SER A N 1
ATOM 712 C CA . SER A 1 93 ? -24.750 36.189 2.814 1.00 49.41 93 SER A CA 1
ATOM 713 C C . SER A 1 93 ? -24.650 36.639 1.341 1.00 49.41 93 SER A C 1
ATOM 715 O O . SER A 1 93 ? -25.613 37.234 0.852 1.00 49.41 93 SER A O 1
ATOM 717 N N . GLU A 1 94 ? -23.545 36.396 0.622 1.00 48.81 94 GLU A N 1
ATOM 718 C CA . GLU A 1 94 ? -23.310 36.955 -0.734 1.00 48.81 94 GLU A CA 1
ATOM 719 C C . GLU A 1 94 ? -23.009 35.905 -1.829 1.00 48.81 94 GLU A C 1
ATOM 721 O O . GLU A 1 94 ? -22.449 36.241 -2.866 1.00 48.81 94 GLU A O 1
ATOM 726 N N . LEU A 1 95 ? -23.389 34.635 -1.637 1.00 52.03 95 LEU A N 1
ATOM 727 C CA . LEU A 1 95 ? -23.089 33.541 -2.584 1.00 52.03 95 LEU A CA 1
ATOM 728 C C . LEU A 1 95 ? -24.309 32.700 -2.996 1.00 52.03 95 LEU A C 1
ATOM 730 O O . LEU A 1 95 ? -24.179 31.549 -3.372 1.00 52.03 95 LEU A O 1
ATOM 734 N N . ALA A 1 96 ? -25.504 33.292 -2.978 1.00 52.69 96 ALA A N 1
ATOM 735 C CA . ALA A 1 96 ? -26.728 32.624 -3.418 1.00 52.69 96 ALA A CA 1
ATOM 736 C C . ALA A 1 96 ? -26.910 32.684 -4.952 1.00 52.69 96 ALA A C 1
ATOM 738 O O . ALA A 1 96 ? -27.797 33.409 -5.409 1.00 52.69 96 ALA A O 1
ATOM 739 N N . ASP A 1 97 ? -26.081 31.980 -5.737 1.00 56.19 97 ASP A N 1
ATOM 740 C CA . ASP A 1 97 ? -26.351 31.711 -7.171 1.00 56.19 97 ASP A CA 1
ATOM 741 C C . ASP A 1 97 ? -25.486 30.577 -7.786 1.00 56.19 97 ASP A C 1
ATOM 743 O O . ASP A 1 97 ? -24.762 30.835 -8.737 1.00 56.19 97 ASP A O 1
ATOM 747 N N . ASP A 1 98 ? -25.508 29.347 -7.248 1.00 51.41 98 ASP A N 1
ATOM 748 C CA . ASP A 1 98 ? -25.571 28.080 -8.027 1.00 51.41 98 ASP A CA 1
ATOM 749 C C . ASP A 1 98 ? -25.507 26.860 -7.081 1.00 51.41 98 ASP A C 1
ATOM 751 O O . ASP A 1 98 ? -24.495 26.568 -6.454 1.00 51.41 98 ASP A O 1
ATOM 755 N N . GLY A 1 99 ? -26.606 26.108 -6.967 1.00 57.31 99 GLY A N 1
ATOM 756 C CA . GLY A 1 99 ? -26.740 25.010 -5.993 1.00 57.31 99 GLY A CA 1
ATOM 757 C C . GLY A 1 99 ? -25.948 23.728 -6.301 1.00 57.31 99 GLY A C 1
ATOM 758 O O . GLY A 1 99 ? -26.068 22.766 -5.544 1.00 57.31 99 GLY A O 1
ATOM 759 N N . GLU A 1 100 ? -25.193 23.678 -7.405 1.00 55.88 100 GLU A N 1
ATOM 760 C CA . GLU A 1 100 ? -24.214 22.609 -7.681 1.00 55.88 100 GLU A CA 1
ATOM 761 C C . GLU A 1 100 ? -22.804 23.007 -7.208 1.00 55.88 100 GLU A C 1
ATOM 763 O O . GLU A 1 100 ? -22.123 22.174 -6.615 1.00 55.88 100 GLU A O 1
ATOM 768 N N . ASP A 1 101 ? -22.421 24.282 -7.353 1.00 58.03 101 ASP A N 1
ATOM 769 C CA . ASP A 1 101 ? -21.135 24.810 -6.875 1.00 58.03 101 ASP A CA 1
ATOM 770 C C . ASP A 1 101 ? -21.075 24.838 -5.331 1.00 58.03 101 ASP A C 1
ATOM 772 O O . ASP A 1 101 ? -20.055 24.492 -4.741 1.00 58.03 101 ASP A O 1
ATOM 776 N N . GLU A 1 102 ? -22.198 25.114 -4.650 1.00 61.06 102 GLU A N 1
ATOM 777 C CA . GLU A 1 102 ? -22.262 25.113 -3.176 1.00 61.06 102 GLU A CA 1
ATOM 778 C C . GLU A 1 102 ? -21.980 23.735 -2.538 1.00 61.06 102 GLU A C 1
ATOM 780 O O . GLU A 1 102 ? -21.461 23.666 -1.425 1.00 61.06 102 GLU A O 1
ATOM 785 N N . ALA A 1 103 ? -22.337 22.625 -3.194 1.00 62.62 103 ALA A N 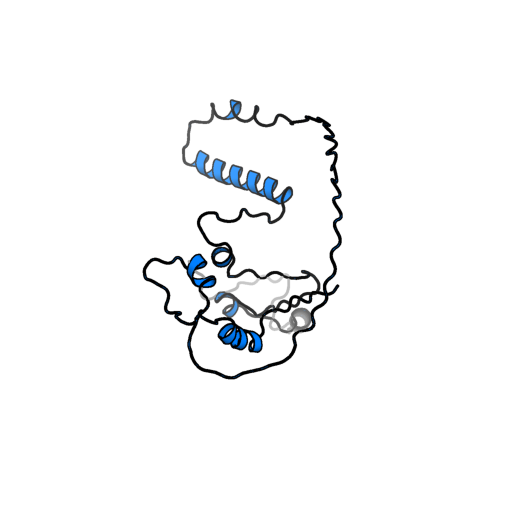1
ATOM 786 C CA . ALA A 1 103 ? -22.139 21.284 -2.634 1.00 62.62 103 ALA A CA 1
ATOM 787 C C . ALA A 1 103 ? -20.673 20.835 -2.727 1.00 62.62 103 ALA A C 1
ATOM 789 O O . ALA A 1 103 ? -20.133 20.303 -1.754 1.00 62.62 103 ALA A O 1
ATOM 790 N N . ASP A 1 104 ? -20.030 21.101 -3.867 1.00 63.12 104 ASP A N 1
ATOM 791 C CA . ASP A 1 104 ? -18.596 20.867 -4.051 1.00 63.12 104 ASP A CA 1
ATOM 792 C C . ASP A 1 104 ? -17.779 21.774 -3.107 1.00 63.12 104 ASP A C 1
ATOM 794 O O . ASP A 1 104 ? -16.836 21.307 -2.462 1.00 63.12 104 ASP A O 1
ATOM 798 N N . ASP A 1 105 ? -18.206 23.026 -2.912 1.00 74.88 105 ASP A N 1
ATOM 799 C CA . ASP A 1 105 ? -17.600 23.946 -1.942 1.00 74.88 105 ASP A CA 1
ATOM 800 C C . ASP A 1 105 ? -17.719 23.433 -0.492 1.00 74.88 105 ASP A C 1
ATOM 802 O O . ASP A 1 105 ? -16.774 23.540 0.298 1.00 74.88 105 ASP A O 1
ATOM 806 N N . LEU A 1 106 ? -18.860 22.842 -0.116 1.00 83.00 106 LEU A N 1
ATOM 807 C CA . LEU A 1 106 ? -19.064 22.273 1.222 1.00 83.00 106 LEU A CA 1
ATOM 808 C C . LEU A 1 106 ? -18.197 21.032 1.466 1.00 83.00 106 LEU A C 1
ATOM 810 O O . LEU A 1 106 ? -17.574 20.936 2.528 1.00 83.00 106 LEU A O 1
ATOM 814 N N . ASP A 1 107 ? -18.111 20.117 0.498 1.00 87.06 107 ASP A N 1
ATOM 815 C CA . ASP A 1 107 ? -17.266 18.919 0.588 1.00 87.06 107 ASP A CA 1
ATOM 816 C C . ASP A 1 107 ? -15.777 19.294 0.713 1.00 87.06 107 ASP A C 1
ATOM 818 O O . ASP A 1 107 ? -15.030 18.698 1.505 1.00 87.06 107 ASP A O 1
ATOM 822 N N . GLU A 1 108 ? -15.332 20.315 -0.026 1.00 88.25 108 GLU A N 1
ATOM 823 C CA . GLU A 1 108 ? -13.978 20.855 0.092 1.00 88.25 108 GLU A CA 1
ATOM 824 C C . GLU A 1 108 ? -13.731 21.473 1.474 1.00 88.25 108 GLU A C 1
ATOM 826 O O .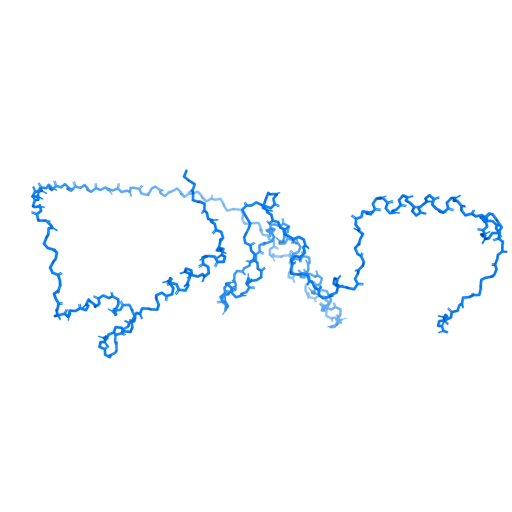 GLU A 1 108 ? -12.720 21.164 2.119 1.00 88.25 108 GLU A O 1
ATOM 831 N N . VAL A 1 109 ? -14.661 22.290 1.978 1.00 88.25 109 VAL A N 1
ATOM 832 C CA . VAL A 1 109 ? -14.574 22.887 3.321 1.00 88.25 109 VAL A CA 1
ATOM 833 C C . VAL A 1 109 ? -14.536 21.813 4.413 1.00 88.25 109 VAL A C 1
ATOM 835 O O . VAL A 1 109 ? -13.723 21.912 5.339 1.00 88.25 109 VAL A O 1
ATOM 838 N N . GLU A 1 110 ? -15.358 20.768 4.320 1.00 90.06 110 GLU A N 1
ATOM 839 C CA . GLU A 1 110 ? -15.343 19.644 5.263 1.00 90.06 110 GLU A CA 1
ATOM 840 C C . GLU A 1 110 ? -14.024 18.875 5.226 1.00 90.06 110 GLU A C 1
ATOM 842 O O . GLU A 1 110 ? -13.487 18.501 6.274 1.00 90.06 110 GLU A O 1
ATOM 847 N N . LYS A 1 111 ? -13.458 18.669 4.035 1.00 91.50 111 LYS A N 1
ATOM 848 C CA . LYS A 1 111 ? -12.144 18.045 3.888 1.00 91.50 111 LYS A CA 1
ATOM 849 C C . LYS A 1 111 ? -11.054 18.880 4.561 1.00 91.50 111 LYS A C 1
ATOM 851 O O . LYS A 1 111 ? -10.264 18.320 5.321 1.00 91.50 111 LYS A O 1
ATOM 856 N N . TYR A 1 112 ? -11.037 20.198 4.351 1.00 91.44 112 TYR A N 1
ATOM 857 C CA . TYR A 1 112 ? -10.078 21.091 5.012 1.00 91.44 112 TYR A CA 1
ATOM 858 C C . TYR A 1 112 ? -10.237 21.106 6.537 1.00 91.44 112 TYR A C 1
ATOM 860 O O . TYR A 1 112 ? -9.235 21.132 7.258 1.00 91.44 112 TYR A O 1
ATOM 868 N N . ARG A 1 113 ? -11.476 21.062 7.047 1.00 90.56 113 ARG A N 1
ATOM 869 C CA . ARG A 1 113 ? -11.733 20.924 8.491 1.00 90.56 113 ARG A CA 1
ATOM 870 C C . ARG A 1 113 ? -11.178 19.607 9.027 1.00 90.56 113 ARG A C 1
ATOM 872 O O . ARG A 1 113 ? -10.408 19.640 9.982 1.00 90.56 113 ARG A O 1
ATOM 879 N N . ARG A 1 114 ? -11.464 18.484 8.360 1.00 89.88 114 ARG A N 1
ATOM 880 C CA . ARG A 1 114 ? -10.972 17.155 8.755 1.00 89.88 114 ARG A CA 1
ATOM 881 C C . ARG A 1 114 ? -9.446 17.062 8.735 1.00 89.88 114 ARG A C 1
ATOM 883 O O . ARG A 1 114 ? -8.865 16.473 9.636 1.00 89.88 114 ARG A O 1
ATOM 890 N N . GLU A 1 115 ? -8.783 17.653 7.741 1.00 92.31 115 GLU A N 1
ATOM 891 C CA . GLU A 1 115 ? -7.313 17.707 7.683 1.00 92.31 115 GLU A CA 1
ATOM 892 C C . GLU A 1 115 ? -6.720 18.513 8.849 1.00 92.31 115 GLU A C 1
ATOM 894 O O . GLU A 1 115 ? -5.684 18.141 9.403 1.00 92.31 115 GLU A O 1
ATOM 899 N N . ARG A 1 116 ? -7.374 19.613 9.246 1.00 93.25 116 ARG A N 1
ATOM 900 C CA . ARG A 1 116 ? -6.956 20.417 10.402 1.00 93.25 116 ARG A CA 1
ATOM 901 C C . ARG A 1 116 ? -7.178 19.674 11.721 1.00 93.25 116 ARG A C 1
ATOM 903 O O . ARG A 1 116 ? -6.323 19.756 12.599 1.00 93.25 116 ARG A O 1
ATOM 910 N N . GLU A 1 117 ? -8.297 18.969 11.846 1.00 92.94 117 GLU A N 1
ATOM 911 C CA . GLU A 1 117 ? -8.613 18.127 13.002 1.00 92.94 117 GLU A CA 1
ATOM 912 C C . GLU A 1 117 ? -7.623 16.964 13.132 1.00 92.94 117 GLU A C 1
ATOM 914 O O . GLU A 1 117 ? -7.045 16.814 14.200 1.00 92.94 117 GLU A O 1
ATOM 919 N N . ASP A 1 118 ? -7.323 16.228 12.056 1.00 94.06 118 ASP A N 1
ATOM 920 C CA . ASP A 1 118 ? -6.345 15.122 12.061 1.00 94.06 118 ASP A CA 1
ATOM 921 C C . ASP A 1 118 ? -4.917 15.605 12.372 1.00 94.06 118 ASP A C 1
ATOM 923 O O . ASP A 1 118 ? -4.158 14.954 13.089 1.00 94.06 118 ASP A O 1
ATOM 927 N N . ALA A 1 119 ? -4.546 16.803 11.908 1.00 93.81 119 ALA A N 1
ATOM 928 C CA . ALA A 1 119 ? -3.267 17.406 12.278 1.00 93.81 119 ALA A CA 1
ATOM 929 C C . ALA A 1 119 ? -3.175 17.729 13.780 1.00 93.81 119 ALA A C 1
ATOM 931 O O . ALA A 1 119 ? -2.076 17.706 14.345 1.00 93.81 119 ALA A O 1
ATOM 932 N N . GLN A 1 120 ? -4.302 18.058 14.416 1.00 94.31 120 GLN A N 1
ATOM 933 C CA . GLN A 1 120 ? -4.364 18.377 15.841 1.00 94.31 120 GLN A CA 1
ATOM 934 C C . GLN A 1 120 ? -4.550 17.125 16.714 1.00 94.31 120 GLN A C 1
ATOM 936 O O . GLN A 1 120 ? -3.964 17.048 17.796 1.00 94.31 120 GLN A O 1
ATOM 941 N N . PHE A 1 121 ? -5.297 16.143 16.215 1.00 93.94 121 PHE A N 1
ATOM 942 C CA . PHE A 1 121 ? -5.683 14.898 16.871 1.00 93.94 121 PHE A CA 1
ATOM 943 C C . PHE A 1 121 ? -5.482 13.720 15.899 1.00 93.94 121 PHE A C 1
ATOM 945 O O . PHE A 1 121 ? -6.424 13.288 15.234 1.00 93.94 121 PHE A O 1
ATOM 952 N N . PRO A 1 122 ? -4.246 13.206 15.772 1.00 94.25 122 PRO A N 1
ATOM 953 C CA . PRO A 1 122 ? -3.917 12.213 14.754 1.00 94.25 122 PRO A CA 1
ATOM 954 C C . PRO A 1 122 ? -4.646 10.891 14.997 1.00 94.25 122 PRO A C 1
ATOM 956 O O . PRO A 1 122 ? -4.539 10.318 16.085 1.00 94.25 122 PRO A O 1
ATOM 959 N N . ASP A 1 123 ? -5.324 10.383 13.964 1.00 89.38 123 ASP A N 1
ATOM 960 C CA . ASP A 1 123 ? -6.058 9.106 13.973 1.00 89.38 123 ASP A CA 1
ATOM 961 C C . ASP A 1 123 ? -7.107 8.963 15.112 1.00 89.38 123 ASP A C 1
ATOM 963 O O . ASP A 1 123 ? -7.518 7.843 15.446 1.00 89.38 123 ASP A O 1
ATOM 967 N N . GLU A 1 124 ? -7.563 10.065 15.724 1.00 94.44 124 GLU A N 1
ATOM 968 C CA . GLU A 1 124 ? -8.604 10.035 16.758 1.00 94.44 124 GLU A CA 1
ATOM 969 C C . GLU A 1 124 ? -9.990 9.855 16.121 1.00 94.44 124 GLU A C 1
ATOM 971 O O . GLU A 1 124 ? -10.358 10.520 15.154 1.00 94.44 124 GLU A O 1
ATOM 976 N N . ILE A 1 125 ? -10.764 8.897 16.637 1.00 91.06 125 ILE A N 1
ATOM 977 C CA . ILE A 1 125 ? -12.099 8.574 16.129 1.00 91.06 125 ILE A CA 1
ATOM 978 C C . ILE A 1 125 ? -13.035 8.381 17.316 1.00 91.06 125 ILE A C 1
ATOM 980 O O . ILE A 1 125 ? -12.779 7.544 18.187 1.00 91.06 125 ILE A O 1
ATOM 984 N N . ASP A 1 126 ? -14.164 9.083 17.295 1.00 91.50 126 ASP A N 1
ATOM 985 C CA . ASP A 1 126 ? -15.211 8.938 18.299 1.00 91.50 126 ASP A CA 1
ATOM 986 C C . ASP A 1 126 ? -15.798 7.521 18.325 1.00 91.50 126 ASP A C 1
ATOM 988 O O . ASP A 1 126 ? -16.107 6.901 17.297 1.00 91.50 126 ASP A O 1
ATOM 992 N N . THR A 1 127 ? -16.007 6.994 19.533 1.00 91.44 127 THR A N 1
ATOM 993 C CA . THR A 1 127 ? -16.637 5.683 19.700 1.00 91.44 127 THR A CA 1
ATOM 994 C C . THR A 1 127 ? -18.114 5.742 19.301 1.00 91.44 127 THR A C 1
ATOM 996 O O . THR A 1 127 ? -18.841 6.609 19.792 1.00 91.44 127 THR A O 1
ATOM 999 N N . PRO A 1 128 ? -18.610 4.804 18.472 1.00 92.19 128 PRO A N 1
ATOM 1000 C CA . PRO A 1 128 ? -20.009 4.804 18.064 1.00 92.19 128 PRO A CA 1
ATOM 1001 C C . PRO A 1 128 ? -20.925 4.543 19.267 1.00 92.19 128 PRO A C 1
ATOM 1003 O O . PRO A 1 128 ? -20.742 3.573 19.996 1.00 92.19 128 PRO A O 1
ATOM 1006 N N . ILE A 1 129 ? -21.943 5.387 19.446 1.00 91.50 129 ILE A N 1
ATOM 1007 C CA . ILE A 1 129 ? -22.911 5.266 20.551 1.00 91.50 129 ILE A CA 1
ATOM 1008 C C . ILE A 1 129 ? -23.958 4.176 20.254 1.00 91.50 129 ILE A C 1
ATOM 1010 O O . ILE A 1 129 ? -24.411 3.477 21.158 1.00 91.50 129 ILE A O 1
ATOM 1014 N N . GLY A 1 130 ? -24.355 4.027 18.983 1.00 90.38 130 GLY A N 1
ATOM 1015 C CA . GLY A 1 130 ? -25.417 3.103 18.563 1.00 90.38 130 GLY A CA 1
ATOM 1016 C C . GLY A 1 130 ? -24.973 1.650 18.372 1.00 90.38 130 GLY A C 1
ATOM 1017 O O . GLY A 1 130 ? -25.791 0.742 18.503 1.00 90.38 130 GLY A O 1
ATOM 1018 N N . ASP A 1 131 ? -23.684 1.428 18.109 1.00 91.88 131 ASP A N 1
ATOM 1019 C CA . ASP A 1 131 ? -23.113 0.112 17.832 1.00 91.88 131 ASP A CA 1
ATOM 1020 C C . ASP A 1 131 ? -22.073 -0.263 18.883 1.00 91.88 131 ASP A C 1
ATOM 1022 O O . ASP A 1 131 ? -21.296 0.565 19.351 1.00 91.88 131 ASP A O 1
ATOM 1026 N N . LEU A 1 132 ? -21.977 -1.555 19.201 1.00 93.69 132 LEU A N 1
ATOM 1027 C CA . LEU A 1 132 ? -20.883 -2.040 20.037 1.00 93.69 132 LEU A CA 1
ATOM 1028 C C . LEU A 1 132 ? -19.547 -1.804 19.320 1.00 93.69 132 LEU A C 1
ATOM 1030 O O . LEU A 1 132 ? -19.337 -2.302 18.210 1.00 93.69 132 LEU A O 1
ATOM 1034 N N . ALA A 1 133 ? -18.599 -1.151 19.996 1.00 92.38 133 ALA A N 1
ATOM 1035 C CA . ALA A 1 133 ? -17.259 -0.891 19.462 1.00 92.38 133 ALA A CA 1
ATOM 1036 C C . ALA A 1 133 ? -16.567 -2.168 18.941 1.00 92.38 133 ALA A C 1
ATOM 1038 O O . ALA A 1 133 ? -15.935 -2.154 17.888 1.00 92.38 133 ALA A O 1
ATOM 1039 N N . ARG A 1 134 ? -16.777 -3.315 19.608 1.00 91.38 134 ARG A N 1
ATOM 1040 C CA . ARG A 1 134 ? -16.267 -4.627 19.164 1.00 91.38 134 ARG A CA 1
ATOM 1041 C C . ARG A 1 134 ? -16.742 -5.024 17.760 1.00 91.38 134 ARG A C 1
ATOM 1043 O O . ARG A 1 134 ? -16.008 -5.696 17.046 1.00 91.38 134 ARG A O 1
ATOM 1050 N N . ILE A 1 135 ? -17.962 -4.647 17.377 1.00 93.12 135 ILE A N 1
ATOM 1051 C CA . ILE A 1 135 ? -18.516 -4.931 16.045 1.00 93.12 135 ILE A CA 1
ATOM 1052 C C . ILE A 1 135 ? -17.957 -3.925 15.037 1.00 93.12 135 ILE A C 1
ATOM 1054 O O . ILE A 1 135 ? -17.442 -4.325 13.993 1.00 93.12 135 ILE A O 1
ATOM 1058 N N . ARG A 1 136 ? -17.983 -2.626 15.368 1.00 92.44 136 ARG A N 1
ATOM 1059 C CA . ARG A 1 136 ? -17.467 -1.559 14.494 1.00 92.44 136 ARG A CA 1
ATOM 1060 C C . ARG A 1 136 ? -15.999 -1.771 14.116 1.00 92.44 136 ARG A C 1
ATOM 1062 O O . ARG A 1 136 ? -15.636 -1.583 12.954 1.00 92.44 136 ARG A O 1
ATOM 1069 N N . PHE A 1 137 ? -15.182 -2.179 15.086 1.00 93.69 137 PHE A N 1
ATOM 1070 C CA . PHE A 1 137 ? -13.736 -2.347 14.952 1.00 93.69 137 PHE A CA 1
ATOM 1071 C C . PHE A 1 137 ? -13.304 -3.818 14.869 1.00 93.69 137 PHE A C 1
ATOM 1073 O O . PHE A 1 137 ? -12.160 -4.147 15.162 1.00 93.69 137 PHE A O 1
ATOM 1080 N N . GLN A 1 138 ? -14.183 -4.718 14.416 1.00 94.50 138 GLN A N 1
ATOM 1081 C CA . GLN A 1 138 ? -13.912 -6.162 14.369 1.00 94.50 138 GLN A CA 1
ATOM 1082 C C . GLN A 1 138 ? -12.649 -6.545 13.571 1.00 94.50 138 GLN A C 1
ATOM 1084 O O . GLN A 1 138 ? -12.023 -7.561 13.855 1.00 94.50 138 GLN A O 1
ATOM 1089 N N . LYS A 1 139 ? -12.281 -5.756 12.553 1.00 92.56 139 LYS A N 1
ATOM 1090 C CA . LYS A 1 139 ? -11.102 -6.004 11.701 1.00 92.56 139 LYS A CA 1
ATOM 1091 C C . LYS A 1 139 ? -9.801 -5.419 12.260 1.00 92.56 139 LYS A C 1
ATOM 1093 O O . LYS A 1 139 ? -8.746 -5.629 11.668 1.00 92.56 139 LYS A O 1
ATOM 1098 N N . PHE A 1 140 ? -9.874 -4.647 13.339 1.00 93.88 140 PHE A N 1
ATOM 1099 C CA . PHE A 1 140 ? -8.721 -3.977 13.924 1.00 93.88 140 PHE A CA 1
ATOM 1100 C C . PHE A 1 140 ? -8.068 -4.874 14.973 1.00 93.88 140 PHE A C 1
ATOM 1102 O O . PHE A 1 140 ? -8.733 -5.667 15.639 1.00 93.88 140 PHE A O 1
ATOM 1109 N N . ARG A 1 141 ? -6.750 -4.731 15.132 1.00 91.31 141 ARG A N 1
ATOM 1110 C CA . ARG A 1 141 ? -5.984 -5.396 16.188 1.00 91.31 141 ARG A CA 1
ATOM 1111 C C . ARG A 1 141 ? -5.108 -4.392 16.917 1.00 91.31 141 ARG A C 1
ATOM 1113 O O . ARG A 1 141 ? -4.506 -3.527 16.286 1.00 91.31 141 ARG A O 1
ATOM 1120 N N . GLY A 1 142 ? -5.025 -4.527 18.235 1.00 93.31 142 GLY A N 1
ATOM 1121 C CA . GLY A 1 142 ? -4.062 -3.778 19.035 1.00 93.31 142 GLY A CA 1
ATOM 1122 C C . GLY A 1 142 ? -2.652 -4.316 18.802 1.00 93.31 142 GLY A C 1
ATOM 1123 O O . GLY A 1 142 ? -2.459 -5.522 18.684 1.00 93.31 142 GLY A O 1
ATOM 1124 N N . LEU A 1 143 ? -1.652 -3.444 18.741 1.00 93.31 143 LEU A N 1
ATOM 1125 C CA . LEU A 1 143 ? -0.246 -3.847 18.710 1.00 93.31 143 LEU A CA 1
ATOM 1126 C C . LEU A 1 143 ? 0.464 -3.236 19.913 1.00 93.31 143 LEU A C 1
ATOM 1128 O O . LEU A 1 143 ? 0.285 -2.059 20.206 1.00 93.31 143 LEU A O 1
ATOM 1132 N N . LYS A 1 144 ? 1.331 -4.012 20.574 1.00 93.12 144 LYS A N 1
ATOM 1133 C CA . LYS A 1 144 ? 2.162 -3.500 21.679 1.00 93.12 144 LYS A CA 1
ATOM 1134 C C . LYS A 1 144 ? 3.153 -2.431 21.202 1.00 93.12 144 LYS A C 1
ATOM 1136 O O . LYS A 1 144 ? 3.460 -1.489 21.920 1.00 93.12 144 LYS A O 1
ATOM 1141 N N . SER A 1 145 ? 3.688 -2.597 19.994 1.00 93.88 145 SER A N 1
ATOM 1142 C CA . SER A 1 145 ? 4.546 -1.616 19.332 1.00 93.88 145 SER A CA 1
ATOM 1143 C C . SER A 1 145 ? 4.479 -1.806 17.825 1.00 93.88 145 SER A C 1
ATOM 1145 O O . SER A 1 145 ? 4.720 -2.908 17.334 1.00 93.88 145 SER A O 1
ATOM 1147 N N . PHE A 1 146 ? 4.252 -0.722 17.084 1.00 92.19 146 PHE A N 1
ATOM 1148 C CA . PHE A 1 146 ? 4.274 -0.730 15.618 1.00 92.19 146 PHE A CA 1
ATOM 1149 C C . PHE A 1 146 ? 5.632 -1.126 15.020 1.00 92.19 146 PHE A C 1
ATOM 1151 O O . PHE A 1 146 ? 5.699 -1.520 13.861 1.00 92.19 146 PHE A O 1
ATOM 1158 N N . ARG A 1 147 ? 6.728 -1.017 15.786 1.00 94.31 147 ARG A N 1
ATOM 1159 C CA . ARG A 1 147 ? 8.083 -1.301 15.286 1.00 94.31 147 ARG A CA 1
ATOM 1160 C C . ARG A 1 147 ? 8.488 -2.763 15.420 1.00 94.31 147 ARG A C 1
ATOM 1162 O O . ARG A 1 147 ? 9.222 -3.261 14.576 1.00 94.31 147 ARG A O 1
ATOM 1169 N N . THR A 1 148 ? 8.092 -3.411 16.512 1.00 94.94 148 THR A N 1
ATOM 1170 C CA . THR A 1 148 ? 8.607 -4.740 16.879 1.00 94.94 148 THR A CA 1
ATOM 1171 C C . THR A 1 148 ? 7.560 -5.836 16.795 1.00 94.94 148 THR A C 1
ATOM 1173 O O . THR A 1 148 ? 7.926 -7.004 16.693 1.00 94.94 148 THR A O 1
ATOM 1176 N N . SER A 1 149 ? 6.274 -5.487 16.844 1.00 95.19 149 SER A N 1
ATOM 1177 C CA . SER A 1 149 ? 5.211 -6.479 16.750 1.00 95.19 149 SER A CA 1
ATOM 1178 C C . SER A 1 149 ? 5.179 -7.088 15.342 1.00 95.19 149 SER A C 1
ATOM 1180 O O . SER A 1 149 ? 5.258 -6.345 14.359 1.00 95.19 149 SER A O 1
ATOM 1182 N N . PRO A 1 150 ? 5.099 -8.425 15.216 1.00 94.19 150 PRO A N 1
ATOM 1183 C CA . PRO A 1 150 ? 5.051 -9.073 13.915 1.00 94.19 150 PRO A CA 1
ATOM 1184 C C . PRO A 1 150 ? 3.733 -8.749 13.202 1.00 94.19 150 PRO A C 1
ATOM 1186 O O . PRO A 1 150 ? 2.658 -8.811 13.793 1.00 94.19 150 PRO A O 1
ATOM 1189 N N . TRP A 1 151 ? 3.820 -8.441 11.909 1.00 93.31 151 TRP A N 1
ATOM 1190 C CA . TRP A 1 151 ? 2.670 -8.258 11.027 1.00 93.31 151 TRP A CA 1
ATOM 1191 C C . TRP A 1 151 ? 2.908 -9.056 9.745 1.00 93.31 151 TRP A C 1
ATOM 1193 O O . TRP A 1 151 ? 3.876 -8.779 9.037 1.00 93.31 151 TRP A O 1
ATOM 1203 N N . ASP A 1 152 ? 2.061 -10.047 9.444 1.00 92.88 152 ASP A N 1
ATOM 1204 C CA . ASP A 1 152 ? 2.191 -10.833 8.212 1.00 92.88 152 ASP A CA 1
ATOM 1205 C C . ASP A 1 152 ? 1.728 -10.007 6.992 1.00 92.88 152 ASP A C 1
ATOM 1207 O O . ASP A 1 152 ? 0.563 -9.607 6.923 1.00 92.88 152 ASP A O 1
ATOM 1211 N N . PRO A 1 153 ? 2.602 -9.742 5.998 1.00 92.50 153 PRO A N 1
ATOM 1212 C CA . PRO A 1 153 ? 2.230 -9.005 4.792 1.00 92.50 153 PRO A CA 1
ATOM 1213 C C . PRO A 1 153 ? 1.235 -9.737 3.884 1.00 92.50 153 PRO A C 1
ATOM 1215 O O . PRO A 1 153 ? 0.705 -9.120 2.960 1.00 92.50 153 PRO A O 1
ATOM 1218 N N . LYS A 1 154 ? 1.045 -11.050 4.070 1.00 92.31 154 LYS A N 1
ATOM 1219 C CA . LYS A 1 154 ? 0.156 -11.876 3.236 1.00 92.31 154 LYS A CA 1
ATOM 1220 C C . LYS A 1 154 ? -1.176 -12.212 3.904 1.00 92.31 154 LYS A C 1
ATOM 1222 O O . LYS A 1 154 ? -1.955 -12.993 3.359 1.00 92.31 154 LYS A O 1
ATOM 1227 N N . GLU A 1 155 ? -1.450 -11.601 5.046 1.00 91.75 155 GLU A N 1
ATOM 1228 C CA . GLU A 1 155 ? -2.711 -11.732 5.763 1.00 91.75 155 GLU A CA 1
ATOM 1229 C C . GLU A 1 155 ? -3.784 -10.811 5.151 1.00 91.75 155 GLU A C 1
ATOM 1231 O O . GLU A 1 155 ? -3.487 -9.686 4.754 1.00 91.75 155 GLU A O 1
ATOM 1236 N N . ASN A 1 156 ? -5.042 -11.267 5.083 1.00 90.75 156 ASN A N 1
ATOM 1237 C CA . ASN A 1 156 ? -6.215 -10.453 4.709 1.00 90.75 156 ASN A CA 1
ATOM 1238 C C . ASN A 1 156 ? -6.083 -9.643 3.397 1.00 90.75 156 ASN A C 1
ATOM 1240 O O . ASN A 1 156 ? -6.584 -8.523 3.285 1.00 90.75 156 ASN A O 1
ATOM 1244 N N . LEU A 1 157 ? -5.424 -10.212 2.385 1.00 92.81 157 LEU A N 1
ATOM 1245 C CA . LEU A 1 157 ? -5.233 -9.563 1.087 1.00 92.81 157 LEU A CA 1
ATOM 1246 C C . LEU A 1 157 ? -6.559 -9.446 0.299 1.00 92.81 157 LEU A C 1
ATOM 1248 O O . LEU A 1 157 ? -7.314 -10.421 0.227 1.00 92.81 157 LEU A O 1
ATOM 1252 N N . PRO A 1 158 ? -6.833 -8.302 -0.360 1.00 95.56 158 PRO A N 1
ATOM 1253 C CA . PRO A 1 158 ? -7.960 -8.164 -1.281 1.00 95.56 158 PRO A CA 1
ATOM 1254 C C . PRO A 1 158 ? -7.861 -9.114 -2.482 1.00 95.56 158 PRO A C 1
ATOM 1256 O O . PRO A 1 158 ? -6.767 -9.490 -2.907 1.00 95.56 158 PRO A O 1
ATOM 1259 N N . SER A 1 159 ? -8.998 -9.433 -3.107 1.00 94.62 159 SER A N 1
ATOM 1260 C CA . SER A 1 159 ? -9.044 -10.284 -4.309 1.00 94.62 159 SER A CA 1
ATOM 1261 C C . SER A 1 159 ? -8.249 -9.703 -5.485 1.00 94.62 159 SER A C 1
ATOM 1263 O O . SER A 1 159 ? -7.666 -10.454 -6.267 1.00 94.62 159 SER A O 1
ATOM 1265 N N . ASP A 1 160 ? -8.156 -8.376 -5.581 1.00 96.62 160 ASP A N 1
ATOM 1266 C CA . ASP A 1 160 ? -7.357 -7.690 -6.599 1.00 96.62 160 ASP A CA 1
ATOM 1267 C C . ASP A 1 160 ? -5.856 -7.961 -6.472 1.00 96.62 160 ASP A C 1
ATOM 1269 O O . ASP A 1 160 ? -5.141 -7.936 -7.475 1.00 96.62 160 ASP A O 1
ATOM 1273 N N . TYR A 1 161 ? -5.372 -8.314 -5.278 1.00 95.44 161 TYR A N 1
ATOM 1274 C CA . TYR A 1 161 ? -3.970 -8.679 -5.087 1.00 95.44 161 TYR A CA 1
ATOM 1275 C C . TYR A 1 161 ? -3.591 -9.948 -5.868 1.00 95.44 161 TYR A C 1
ATOM 1277 O O . TYR A 1 161 ? -2.439 -10.123 -6.257 1.00 95.44 161 TYR A O 1
ATOM 1285 N N . ALA A 1 162 ? -4.559 -10.816 -6.180 1.00 93.44 162 ALA A N 1
ATOM 1286 C CA . ALA A 1 162 ? -4.326 -11.991 -7.019 1.00 93.44 162 ALA A CA 1
ATOM 1287 C C . ALA A 1 162 ? -4.110 -11.647 -8.505 1.00 93.44 162 ALA A C 1
ATOM 1289 O O . ALA A 1 162 ? -3.640 -12.491 -9.267 1.00 93.44 162 ALA A O 1
ATOM 1290 N N . ARG A 1 163 ? -4.463 -10.428 -8.936 1.00 96.06 163 ARG A N 1
ATOM 1291 C CA . ARG A 1 163 ? -4.344 -9.985 -10.336 1.00 96.06 163 ARG A CA 1
ATOM 1292 C C . ARG A 1 163 ? -2.975 -9.389 -10.658 1.00 96.06 163 ARG A C 1
ATOM 1294 O O . ARG A 1 163 ? -2.641 -9.247 -11.833 1.00 96.06 163 ARG A O 1
ATOM 1301 N N . ILE A 1 164 ? -2.200 -9.018 -9.640 1.00 95.88 164 ILE A N 1
ATOM 1302 C CA . ILE A 1 164 ? -0.893 -8.376 -9.804 1.00 95.88 164 ILE A CA 1
ATOM 1303 C C . ILE A 1 164 ? 0.256 -9.387 -9.717 1.00 95.88 164 ILE A C 1
ATOM 1305 O O . ILE A 1 164 ? 0.132 -10.463 -9.137 1.00 95.88 164 ILE A O 1
ATOM 1309 N N . PHE A 1 165 ? 1.410 -9.018 -10.277 1.00 95.56 165 PHE A N 1
ATOM 1310 C CA . PHE A 1 165 ? 2.619 -9.840 -10.241 1.00 95.56 165 PHE A CA 1
ATOM 1311 C C . PHE A 1 165 ? 3.580 -9.368 -9.148 1.00 95.56 165 PHE A C 1
ATOM 1313 O O . PHE A 1 165 ? 3.985 -8.206 -9.117 1.00 95.56 165 PHE A O 1
ATOM 1320 N N . GLN A 1 166 ? 4.001 -10.290 -8.280 1.00 93.62 166 GLN A N 1
ATOM 1321 C CA . GLN A 1 166 ? 5.008 -10.031 -7.252 1.00 93.62 166 GLN A CA 1
ATOM 1322 C C . GLN A 1 166 ? 6.406 -10.441 -7.736 1.00 93.62 166 GLN A C 1
ATOM 1324 O O . GLN A 1 166 ? 6.632 -11.577 -8.156 1.00 93.62 166 GLN A O 1
ATOM 1329 N N . PHE A 1 167 ? 7.384 -9.541 -7.611 1.00 95.69 167 PHE A N 1
ATOM 1330 C CA . PHE A 1 167 ? 8.791 -9.883 -7.820 1.00 95.69 167 PHE A CA 1
ATOM 1331 C C . PHE A 1 167 ? 9.375 -10.555 -6.577 1.00 95.69 167 PHE A C 1
ATOM 1333 O O . PHE A 1 167 ? 9.300 -10.002 -5.483 1.00 95.69 167 PHE A O 1
ATOM 1340 N N . GLN A 1 168 ? 10.058 -11.688 -6.752 1.00 94.38 168 GLN A N 1
ATOM 1341 C CA . GLN A 1 168 ? 10.841 -12.297 -5.667 1.00 94.38 168 GLN A CA 1
ATOM 1342 C C . GLN A 1 168 ? 12.006 -11.393 -5.234 1.00 94.38 168 GLN A C 1
ATOM 1344 O O . GLN A 1 168 ? 12.273 -11.224 -4.049 1.00 94.38 168 GLN A O 1
ATOM 1349 N N . ASN A 1 169 ? 12.710 -10.797 -6.202 1.00 95.88 169 ASN A N 1
ATOM 1350 C CA . ASN A 1 169 ? 13.769 -9.827 -5.942 1.00 95.88 169 ASN A CA 1
ATOM 1351 C C . ASN A 1 169 ? 13.807 -8.769 -7.049 1.00 95.88 169 ASN A C 1
ATOM 1353 O O . ASN A 1 169 ? 14.438 -8.957 -8.091 1.00 95.88 169 ASN A O 1
ATOM 1357 N N . TYR A 1 170 ? 13.155 -7.635 -6.794 1.00 96.25 170 TYR A N 1
ATOM 1358 C CA . TYR A 1 170 ? 13.048 -6.541 -7.757 1.00 96.25 170 TYR A CA 1
ATOM 1359 C C . TYR A 1 170 ? 14.415 -6.017 -8.224 1.00 96.25 170 TYR A C 1
ATOM 1361 O O . TYR A 1 170 ? 14.648 -5.861 -9.422 1.00 96.25 170 TYR A O 1
ATOM 1369 N N . LYS A 1 171 ? 15.357 -5.797 -7.294 1.00 96.88 171 LYS A N 1
ATOM 1370 C CA . LYS A 1 171 ? 16.677 -5.224 -7.612 1.00 96.88 171 LYS A CA 1
ATOM 1371 C C . LYS A 1 171 ? 17.469 -6.125 -8.562 1.00 96.88 171 LYS A C 1
ATOM 1373 O O . LYS A 1 171 ? 18.096 -5.627 -9.497 1.00 96.88 171 LYS A O 1
ATOM 1378 N N . LYS A 1 172 ? 17.420 -7.443 -8.339 1.00 96.44 172 LYS A N 1
ATOM 1379 C CA . LYS A 1 172 ? 18.105 -8.430 -9.184 1.00 96.44 172 LYS A CA 1
ATOM 1380 C C . LYS A 1 172 ? 17.458 -8.529 -10.565 1.00 96.44 172 LYS A C 1
ATOM 1382 O O . LYS A 1 172 ? 18.171 -8.442 -11.561 1.00 96.44 172 LYS A O 1
ATOM 1387 N N . THR A 1 173 ? 16.132 -8.649 -10.629 1.00 95.38 173 THR A N 1
ATOM 1388 C CA . THR A 1 173 ? 15.411 -8.729 -11.908 1.00 95.38 173 THR A CA 1
ATOM 1389 C C . THR A 1 173 ? 15.641 -7.477 -12.750 1.00 95.38 173 THR A C 1
ATOM 1391 O O . THR A 1 173 ? 15.989 -7.597 -13.920 1.00 95.38 173 THR A O 1
ATOM 1394 N N . ARG A 1 174 ? 15.565 -6.282 -12.146 1.00 95.31 174 ARG A N 1
ATOM 1395 C CA . ARG A 1 174 ? 15.857 -5.015 -12.832 1.00 95.31 174 ARG A CA 1
ATOM 1396 C C . ARG A 1 174 ? 17.259 -5.001 -13.437 1.00 95.31 174 ARG A C 1
ATOM 1398 O O . ARG A 1 174 ? 17.406 -4.641 -14.597 1.00 95.31 174 ARG A O 1
ATOM 1405 N N . LYS A 1 175 ? 18.285 -5.387 -12.669 1.00 95.12 175 LYS A N 1
ATOM 1406 C CA . LYS A 1 175 ? 19.669 -5.402 -13.168 1.00 95.12 175 LYS A CA 1
ATOM 1407 C C . LYS A 1 175 ? 19.829 -6.354 -14.355 1.00 95.12 175 LYS A C 1
ATOM 1409 O O . LYS A 1 175 ? 20.447 -5.968 -15.336 1.00 95.12 175 LYS A O 1
ATOM 1414 N N . ASN A 1 176 ? 19.250 -7.551 -14.267 1.00 93.50 176 ASN A N 1
ATOM 1415 C CA . ASN A 1 176 ? 19.341 -8.557 -15.325 1.00 93.50 176 ASN A CA 1
ATOM 1416 C C . ASN A 1 176 ? 18.634 -8.120 -16.615 1.00 93.50 176 ASN A C 1
ATOM 1418 O O . ASN A 1 176 ? 19.172 -8.316 -17.697 1.00 93.50 176 ASN A O 1
ATOM 1422 N N . VAL A 1 177 ? 17.442 -7.523 -16.510 1.00 93.25 177 VAL A N 1
ATOM 1423 C CA . VAL A 1 177 ? 16.712 -7.019 -17.685 1.00 93.25 177 VAL A CA 1
ATOM 1424 C C . VAL A 1 177 ? 17.485 -5.877 -18.340 1.00 93.25 177 VAL A C 1
ATOM 1426 O O . VAL A 1 177 ? 17.637 -5.864 -19.553 1.00 93.25 177 VAL A O 1
ATOM 1429 N N . LEU A 1 178 ? 18.026 -4.949 -17.544 1.00 91.81 178 LEU A N 1
ATOM 1430 C CA . LEU A 1 178 ? 18.822 -3.844 -18.079 1.00 91.81 178 LEU A CA 1
ATOM 1431 C C . LEU A 1 178 ? 20.102 -4.334 -18.768 1.00 91.81 178 LEU A C 1
ATOM 1433 O O . LEU A 1 178 ? 20.398 -3.864 -19.857 1.00 91.81 178 LEU A O 1
ATOM 1437 N N . SER A 1 179 ? 20.815 -5.315 -18.203 1.00 91.38 179 SER A N 1
ATOM 1438 C CA . SER A 1 179 ? 22.005 -5.869 -18.865 1.00 91.38 179 SER A CA 1
ATOM 1439 C C . SER A 1 179 ? 21.674 -6.620 -20.155 1.00 91.38 179 SER A C 1
ATOM 1441 O O . SER A 1 179 ? 22.458 -6.583 -21.091 1.00 91.38 179 SER A O 1
ATOM 1443 N N . GLN A 1 180 ? 20.513 -7.279 -20.226 1.00 87.75 180 GLN A N 1
ATOM 1444 C CA . GLN A 1 180 ? 20.062 -7.936 -21.458 1.00 87.75 180 GLN A CA 1
ATOM 1445 C C . GLN A 1 180 ? 19.734 -6.932 -22.566 1.00 87.75 180 GLN A C 1
ATOM 1447 O O . GLN A 1 180 ? 19.904 -7.255 -23.737 1.00 87.75 180 GLN A O 1
ATOM 1452 N N . ILE A 1 181 ? 19.287 -5.722 -22.211 1.00 84.88 181 ILE A N 1
ATOM 1453 C CA . ILE A 1 181 ? 19.025 -4.665 -23.192 1.00 84.88 181 ILE A CA 1
ATOM 1454 C C . ILE A 1 181 ? 20.315 -4.228 -23.895 1.00 84.88 181 ILE A C 1
ATOM 1456 O O . ILE A 1 181 ? 20.312 -4.040 -25.111 1.00 84.88 181 ILE A O 1
ATOM 1460 N N . ASP A 1 182 ? 21.417 -4.133 -23.154 1.00 75.88 182 ASP A N 1
ATOM 1461 C CA . ASP A 1 182 ? 22.724 -3.752 -23.703 1.00 75.88 182 ASP A CA 1
ATOM 1462 C C . ASP A 1 182 ? 23.332 -4.843 -24.611 1.00 75.88 182 ASP A C 1
ATOM 1464 O O . ASP A 1 182 ? 24.204 -4.554 -25.429 1.00 75.88 182 ASP A O 1
ATOM 1468 N N . GLU A 1 183 ? 22.874 -6.094 -24.485 1.00 78.75 183 GLU A N 1
ATOM 1469 C CA . GLU A 1 183 ? 23.364 -7.249 -25.250 1.00 78.75 183 GLU A CA 1
ATOM 1470 C C . GLU A 1 183 ? 22.635 -7.474 -26.591 1.00 78.75 183 GLU A C 1
ATOM 1472 O O . GLU A 1 183 ? 23.053 -8.339 -27.365 1.00 78.75 183 GLU A O 1
ATOM 1477 N N . TYR A 1 184 ? 21.556 -6.739 -26.899 1.00 76.62 184 TYR A N 1
ATOM 1478 C CA . TYR A 1 184 ? 20.812 -6.955 -28.146 1.00 76.62 184 TYR A CA 1
ATOM 1479 C C . TYR A 1 184 ? 21.644 -6.639 -29.399 1.00 76.62 184 TYR A C 1
ATOM 1481 O O . TYR A 1 184 ? 22.303 -5.605 -29.504 1.00 76.62 184 TYR A O 1
ATOM 1489 N N . ASP A 1 185 ? 21.563 -7.539 -30.384 1.00 71.75 185 ASP A N 1
ATOM 1490 C CA . ASP A 1 185 ? 22.311 -7.446 -31.636 1.00 71.75 185 ASP A CA 1
ATOM 1491 C C . ASP A 1 185 ? 21.867 -6.251 -32.489 1.00 71.75 185 ASP A C 1
ATOM 1493 O O . ASP A 1 185 ? 20.676 -6.012 -32.711 1.00 71.75 185 ASP A O 1
ATOM 1497 N N . SER A 1 186 ? 22.857 -5.558 -33.047 1.00 68.06 186 SER A N 1
ATOM 1498 C CA . SER A 1 186 ? 22.705 -4.335 -33.841 1.00 68.06 186 SER A CA 1
ATOM 1499 C C . SER A 1 186 ? 21.912 -4.553 -35.131 1.00 68.06 186 SER A C 1
ATOM 1501 O O . SER A 1 186 ? 21.425 -3.602 -35.736 1.00 68.06 186 SER A O 1
ATOM 1503 N N . ALA A 1 187 ? 21.789 -5.801 -35.581 1.00 69.75 187 ALA A N 1
ATOM 1504 C CA . ALA A 1 187 ? 21.041 -6.147 -36.782 1.00 69.75 187 ALA A CA 1
ATOM 1505 C C . ALA A 1 187 ? 19.519 -6.254 -36.556 1.00 69.75 187 ALA A C 1
ATOM 1507 O O . ALA A 1 187 ? 18.764 -6.196 -37.527 1.00 69.75 187 ALA A O 1
ATOM 1508 N N . SER A 1 188 ? 19.059 -6.421 -35.309 1.00 78.31 188 SER A N 1
ATOM 1509 C CA . SER A 1 188 ? 17.646 -6.693 -34.993 1.00 78.31 188 SER A CA 1
ATOM 1510 C C . SER A 1 188 ? 16.932 -5.544 -34.272 1.00 78.31 188 SER A C 1
ATOM 1512 O O . SER A 1 188 ? 15.717 -5.624 -34.075 1.00 78.31 188 SER A O 1
ATOM 1514 N N . CYS A 1 189 ? 17.650 -4.502 -33.856 1.00 84.00 189 CYS A N 1
ATOM 1515 C CA . CYS A 1 189 ? 17.108 -3.372 -33.106 1.00 84.00 189 CYS A CA 1
ATOM 1516 C C . CYS A 1 189 ? 17.234 -2.053 -33.884 1.00 84.00 189 CYS A C 1
ATOM 1518 O O . CYS A 1 189 ? 18.106 -1.876 -34.732 1.00 84.00 189 CYS A O 1
ATOM 1520 N N . VAL A 1 190 ? 16.322 -1.120 -33.605 1.00 87.81 190 VAL A N 1
ATOM 1521 C CA . VAL A 1 190 ? 16.364 0.240 -34.158 1.00 87.81 190 VAL A CA 1
ATOM 1522 C C . VAL A 1 190 ? 17.225 1.101 -33.242 1.00 87.81 190 VAL A C 1
ATOM 1524 O O . VAL A 1 190 ? 16.992 1.145 -32.033 1.00 87.81 190 VAL A O 1
ATOM 1527 N N . PHE A 1 191 ? 18.200 1.803 -33.812 1.00 85.50 191 PHE A N 1
ATOM 1528 C CA . PHE A 1 191 ? 19.102 2.666 -33.054 1.00 85.50 191 PHE A CA 1
ATOM 1529 C C . PHE A 1 191 ? 18.571 4.097 -32.908 1.00 85.50 191 PHE A C 1
ATOM 1531 O O . PHE A 1 191 ? 17.822 4.580 -33.766 1.00 85.50 191 PHE A O 1
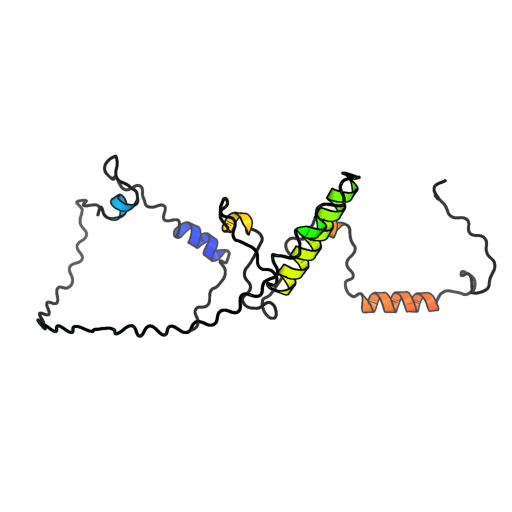ATOM 1538 N N . PRO A 1 192 ? 19.003 4.823 -31.858 1.00 88.88 192 PRO A N 1
ATOM 1539 C CA . PRO A 1 192 ? 18.683 6.236 -31.702 1.00 88.88 192 PRO A CA 1
ATOM 1540 C C . PRO A 1 192 ? 19.084 7.046 -32.943 1.00 88.88 192 PRO A C 1
ATOM 1542 O O . PRO A 1 192 ? 20.204 6.930 -33.438 1.00 88.88 192 PRO A O 1
ATOM 1545 N N . GLY A 1 193 ? 18.171 7.884 -33.440 1.00 90.94 193 GLY A N 1
ATOM 1546 C CA . GLY A 1 193 ? 18.399 8.750 -34.604 1.00 90.94 193 GLY A CA 1
ATOM 1547 C C . GLY A 1 193 ? 17.942 8.182 -35.954 1.00 90.94 193 GLY A C 1
ATOM 1548 O O . GLY A 1 193 ? 18.056 8.877 -36.962 1.00 90.94 193 GLY A O 1
ATOM 1549 N N . GLN A 1 194 ? 17.399 6.962 -36.002 1.00 90.81 194 GLN A N 1
ATOM 1550 C CA . GLN A 1 194 ? 16.821 6.389 -37.223 1.00 90.81 194 GLN A CA 1
ATOM 1551 C C . GLN A 1 194 ? 15.353 6.809 -37.411 1.00 90.81 194 GLN A C 1
ATOM 1553 O O . GLN A 1 194 ? 14.564 6.789 -36.468 1.00 90.81 194 GLN A O 1
ATOM 1558 N N . TYR A 1 195 ? 14.971 7.162 -38.643 1.00 93.44 195 TYR A N 1
ATOM 1559 C CA . TYR A 1 195 ? 13.570 7.387 -39.008 1.00 93.44 195 TYR A CA 1
ATOM 1560 C C . TYR A 1 195 ? 12.920 6.055 -39.389 1.00 93.44 195 TYR A C 1
ATOM 1562 O O . TYR A 1 195 ? 13.362 5.398 -40.332 1.00 93.44 195 TYR A O 1
ATOM 1570 N N . VAL A 1 196 ? 11.877 5.660 -38.658 1.00 93.25 196 VAL A N 1
ATOM 1571 C CA . VAL A 1 196 ? 11.169 4.389 -38.859 1.00 93.25 196 VAL A CA 1
ATOM 1572 C C . VAL A 1 196 ? 9.658 4.592 -38.862 1.00 93.25 196 VAL A C 1
ATOM 1574 O O . VAL A 1 196 ? 9.135 5.506 -38.227 1.00 93.25 196 VAL A O 1
ATOM 1577 N N . THR A 1 197 ? 8.944 3.716 -39.566 1.00 94.25 197 THR A N 1
ATOM 1578 C CA . THR A 1 197 ? 7.479 3.639 -39.541 1.00 94.25 197 THR A CA 1
ATOM 1579 C C . THR A 1 197 ? 7.077 2.311 -38.915 1.00 94.25 197 THR A C 1
ATOM 1581 O O . THR A 1 197 ? 7.461 1.255 -39.412 1.00 94.25 197 THR A O 1
ATOM 1584 N N . LEU A 1 198 ? 6.325 2.364 -37.815 1.00 93.31 198 LEU A N 1
ATOM 1585 C CA . LEU A 1 198 ? 5.864 1.183 -37.088 1.00 93.31 198 LEU A CA 1
ATOM 1586 C C . LEU A 1 198 ? 4.424 0.854 -37.480 1.00 93.31 198 LEU A C 1
ATOM 1588 O O . LEU A 1 198 ? 3.574 1.739 -37.541 1.00 93.31 198 LEU A O 1
ATOM 1592 N N . GLN A 1 199 ? 4.154 -0.427 -37.717 1.00 94.00 199 GLN A N 1
ATOM 1593 C CA . GLN A 1 199 ? 2.800 -0.944 -37.893 1.00 94.00 199 GLN A CA 1
ATOM 1594 C C . GLN A 1 199 ? 2.407 -1.680 -36.615 1.00 94.00 199 GLN A C 1
ATOM 1596 O O . GLN A 1 199 ? 3.002 -2.703 -36.278 1.00 94.00 199 GLN A O 1
ATOM 1601 N N . ILE A 1 200 ? 1.444 -1.122 -35.884 1.00 95.44 200 ILE A N 1
ATOM 1602 C CA . ILE A 1 200 ? 0.965 -1.667 -34.612 1.00 95.44 200 ILE A CA 1
ATOM 1603 C C . ILE A 1 200 ? -0.380 -2.343 -34.863 1.00 95.44 200 ILE A C 1
ATOM 1605 O O . ILE A 1 200 ? -1.280 -1.747 -35.452 1.00 95.44 200 ILE A O 1
ATOM 1609 N N . ASP A 1 201 ? -0.504 -3.592 -34.423 1.00 95.69 201 ASP A N 1
ATOM 1610 C CA . ASP A 1 201 ? -1.759 -4.336 -34.488 1.00 95.69 201 ASP A CA 1
ATOM 1611 C C . ASP A 1 201 ? -2.716 -3.913 -33.357 1.00 95.69 201 ASP A C 1
ATOM 1613 O O . ASP A 1 201 ? -2.276 -3.636 -32.240 1.00 95.69 201 ASP A O 1
ATOM 1617 N N . ARG A 1 202 ? -4.028 -3.915 -33.641 1.00 93.69 202 ARG A N 1
ATOM 1618 C CA . ARG A 1 202 ? -5.122 -3.650 -32.680 1.00 93.69 202 ARG A CA 1
ATOM 1619 C C . ARG A 1 202 ? -5.076 -2.283 -31.980 1.00 93.69 202 ARG A C 1
ATOM 1621 O O . ARG A 1 202 ? -5.273 -2.185 -30.771 1.00 93.69 202 ARG A O 1
ATOM 1628 N N . VAL A 1 203 ? -4.893 -1.219 -32.757 1.00 94.88 203 VAL A N 1
ATOM 1629 C CA . VAL A 1 203 ? -5.114 0.159 -32.289 1.00 94.88 203 VAL A CA 1
ATOM 1630 C C . VAL A 1 203 ? -6.598 0.523 -32.481 1.00 94.88 203 VAL A C 1
ATOM 1632 O O . VAL A 1 203 ? -7.103 0.334 -33.592 1.00 94.88 203 VAL A O 1
ATOM 1635 N N . PRO A 1 204 ? -7.321 0.988 -31.439 1.00 93.19 204 PRO A N 1
ATOM 1636 C CA . PRO A 1 204 ? -8.698 1.462 -31.596 1.00 93.19 204 PRO A CA 1
ATOM 1637 C C . PRO A 1 204 ? -8.747 2.705 -32.499 1.00 93.19 204 PRO A C 1
ATOM 1639 O O . PRO A 1 204 ? -7.787 3.473 -32.541 1.00 93.19 204 PRO A O 1
ATOM 1642 N N . ILE A 1 205 ? -9.854 2.863 -33.232 1.00 84.44 205 ILE A N 1
ATOM 1643 C CA . ILE A 1 205 ? -10.117 4.006 -34.128 1.00 84.44 205 ILE A CA 1
ATOM 1644 C C . ILE A 1 205 ? -10.527 5.229 -33.311 1.00 84.44 205 ILE A C 1
ATOM 1646 O O . ILE A 1 205 ? -11.319 5.039 -32.360 1.00 84.44 205 ILE A O 1
#

Radius of gyration: 36.73 Å; chains: 1; bounding box: 63×73×109 Å

Organism: Strongylus vulgaris (NCBI:txid40348)

Secondary structure (DSSP, 8-state):
---------TTHHHHHHHH--------PPTT--HHHHTS---------------------------------------------GGGSSTTSSS--S-TTHHHHHHHHHHHHHHHHHHHHSTT--PPPSSS-HHHHTTT----S-TTTS---TTSS--GGGGGSPPPS-HHHHHHHHHHHHHT--TTTSPPTT-------SS---